Protein AF-0000000072225385 (afdb_homodimer)

Secondary structure (DSSP, 8-state):
-------------------------------------------HHHHTT-EEE-S--HHHHHHHTGGGSEEEEESSEEEEEE-SSEEEEEEEESEEEEEETT-S--EEEETT-EEEEPTT-EEEEEE-S-EEEEEEEE-TT--/-------------------------------------------HHHHTT-EEE-S--HHHHHHHTGGGSEEEEESSEEEEEE-SSEEEEEEEESEEEEEETT-S--EEEETT-EEEEPTT-EEEEEE-S-EEEEEEEE-TT--

Foldseek 3Di:
DPDDDDDDDDDDDDDDDDDDDDPPPPPPPPPPPPPPPVVVPDDPCRVQVKDKDAQDDPVVCVVVVLVPFDKDKDFWDKDKDFAQFKKKKAWQAAKKWWAWVPHPDTDIDGHRMIMIHHHGTITMIGGHGITMMGMDTDHPPPD/DDDDDDDDDDDDDDDDDDDDDDDDPPPPPPPPPPPVPVVVPDDPCRVQVKDKDAQDDPVVCVVVVLVPFDKDKDFWDKDKDFAQFKKKKAWQAAKKWWAWVPHPDTDIDGHRMIMIHHHGTITMIGGHGITMMGMDTDHPPPD

InterPro domains:
  IPR008579 (S)-ureidoglycine aminohydrolase, cupin domain [PF05899] (62-127)
  IPR011051 RmlC-like cupin domain superfamily [SSF51182] (58-132)
  IPR014710 RmlC-like jelly roll fold [G3DSA:2.60.120.10] (36-137)

Organism: Vigna radiata var. radiata (NCBI:txid3916)

Sequence (286 aa):
MASLLATSVIGYSPVSNGSRGFGKSGNFSKGRCCIKAMKIEKSLEELYNVKVERKVSPERLTELGVSKWSVWKTGKSKLPWDWQVDQLVYIEEGEVRVVPQGSKRFMQFLAGDLVRYPKWFEADLWFNGPYQERYSFRAYGDDMASLLATSVIGYSPVSNGSRGFGKSGNFSKGRCCIKAMKIEKSLEELYNVKVERKVSPERLTELGVSKWSVWKTGKSKLPWDWQVDQLVYIEEGEVRVVPQGSKRFMQFLAGDLVRYPKWFEADLWFNGPYQERYSFRAYGDD

Solvent-accessible surface area (backbone atoms only — not comparable to full-atom values): 17180 Å² total; per-residue (Å²): 125,86,76,78,86,76,88,81,90,83,86,75,89,79,87,84,78,88,78,83,81,83,76,78,76,78,74,76,74,74,78,73,77,69,70,72,71,72,71,74,72,70,51,67,43,66,72,64,57,38,46,74,45,72,69,57,50,72,68,58,40,60,74,70,45,51,90,70,37,28,39,43,36,37,50,65,46,74,46,78,47,72,32,86,42,27,32,41,36,37,29,71,36,44,49,40,38,39,28,41,68,94,50,92,56,68,48,76,49,43,49,37,25,38,35,37,44,39,54,74,43,44,29,40,38,38,24,85,36,60,30,30,33,32,36,46,77,40,54,97,69,71,115,138,85,83,81,88,74,88,77,74,82,81,76,83,89,79,91,84,85,89,77,84,87,76,80,72,79,69,76,72,74,78,71,77,70,71,71,70,71,71,72,72,71,51,67,43,66,71,65,56,38,45,75,44,71,68,58,49,71,68,57,40,59,73,69,46,51,89,72,37,28,38,44,36,37,51,66,46,73,46,78,47,73,30,86,42,27,32,42,35,38,29,70,36,44,48,39,38,39,26,42,70,93,51,93,57,69,46,79,50,42,50,38,25,37,36,37,43,38,55,72,42,44,29,40,39,39,24,87,37,61,29,29,34,30,36,46,76,40,56,95,69,72,116

Nearest PDB structures (foldseek):
  8qma-assembly1_R  TM=9.938E-01  e=1.790E-15  Sinapis alba
  8rdj-assembly1_T  TM=9.791E-01  e=1.034E-15  Sinapis alba
  8wa1-assembly1_P  TM=9.795E-01  e=9.307E-15  Nicotiana tabacum
  8xzv-assembly1_Q  TM=9.753E-01  e=3.293E-14  Spinacia oleracea
  7eym-assembly1_B  TM=8.595E-01  e=4.085E-04  Vibrio cholerae

Structure (mmCIF, N/CA/C/O backbone):
data_AF-0000000072225385-model_v1
#
loop_
_entity.id
_entity.type
_entity.pdbx_description
1 polymer 'Uncharacterized protein LOC106764890'
#
loop_
_atom_site.group_PDB
_atom_site.id
_atom_site.type_symbol
_atom_site.label_atom_id
_atom_site.label_alt_id
_atom_site.label_comp_id
_atom_site.label_asym_id
_atom_site.label_entity_id
_atom_site.label_seq_id
_atom_site.pdbx_PDB_ins_code
_atom_site.Cartn_x
_atom_site.Cartn_y
_atom_site.Cartn_z
_atom_site.occupancy
_atom_site.B_iso_or_equiv
_atom_site.auth_seq_id
_atom_site.auth_comp_id
_atom_site.auth_asym_id
_atom_site.auth_atom_id
_atom_site.pdbx_PDB_model_num
ATOM 1 N N . MET A 1 1 ? -45.344 -3.852 -61.156 1 17.5 1 MET A N 1
ATOM 2 C CA . MET A 1 1 ? -46.312 -4.902 -60.938 1 17.5 1 MET A CA 1
ATOM 3 C C . MET A 1 1 ? -46.031 -6.125 -61.781 1 17.5 1 MET A C 1
ATOM 5 O O . MET A 1 1 ? -46.906 -6.945 -62.031 1 17.5 1 MET A O 1
ATOM 9 N N . ALA A 1 2 ? -44.969 -5.848 -62.375 1 22.53 2 ALA A N 1
ATOM 10 C CA . ALA A 1 2 ? -44.656 -6.516 -63.656 1 22.53 2 ALA A CA 1
ATOM 11 C C . ALA A 1 2 ? -44.688 -8.031 -63.5 1 22.53 2 ALA A C 1
ATOM 13 O O . ALA A 1 2 ? -43.906 -8.609 -62.719 1 22.53 2 ALA A O 1
ATOM 14 N N . SER A 1 3 ? -45.844 -8.562 -64 1 17.36 3 SER A N 1
ATOM 15 C CA . SER A 1 3 ? -46.531 -9.781 -63.594 1 17.36 3 SER A CA 1
ATOM 16 C C . SER A 1 3 ? -45.719 -11.023 -63.938 1 17.36 3 SER A C 1
ATOM 18 O O . SER A 1 3 ? -44.75 -10.953 -64.688 1 17.36 3 SER A O 1
ATOM 20 N N . LEU A 1 4 ? -46.469 -12.25 -64.125 1 16.98 4 LEU A N 1
ATOM 21 C CA . LEU A 1 4 ? -46.656 -13.57 -63.562 1 16.98 4 LEU A CA 1
ATOM 22 C C . LEU A 1 4 ? -46.062 -14.648 -64.438 1 16.98 4 LEU A C 1
ATOM 24 O O . LEU A 1 4 ? -45.75 -15.75 -64 1 16.98 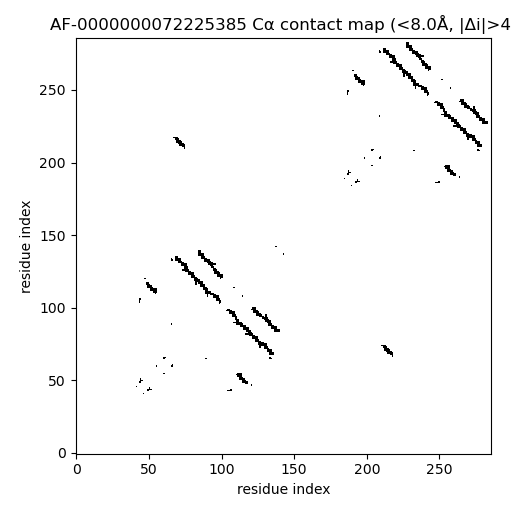4 LEU A O 1
ATOM 28 N N . LEU A 1 5 ? -45.719 -14.367 -65.75 1 20.69 5 LEU A N 1
ATOM 29 C CA . LEU A 1 5 ? -46.312 -15.453 -66.5 1 20.69 5 LEU A CA 1
ATOM 30 C C . LEU A 1 5 ? -45.531 -16.75 -66.312 1 20.69 5 LEU A C 1
ATOM 32 O O . LEU A 1 5 ? -44.312 -16.734 -66.25 1 20.69 5 LEU A O 1
ATOM 36 N N . ALA A 1 6 ? -46.312 -17.906 -66.312 1 18.72 6 ALA A N 1
ATOM 37 C CA . ALA A 1 6 ? -46.344 -19.219 -65.688 1 18.72 6 ALA A CA 1
ATOM 38 C C . ALA A 1 6 ? -45.531 -20.234 -66.5 1 18.72 6 ALA A C 1
ATOM 40 O O . ALA A 1 6 ? -44.812 -21.078 -65.938 1 18.72 6 ALA A O 1
ATOM 41 N N . THR A 1 7 ? -45.344 -20.266 -67.875 1 20.14 7 THR A N 1
ATOM 42 C CA . THR A 1 7 ? -45.938 -21.453 -68.438 1 20.14 7 THR A CA 1
ATOM 43 C C . THR A 1 7 ? -45.094 -22.688 -68.188 1 20.14 7 THR A C 1
ATOM 45 O O . THR A 1 7 ? -43.875 -22.594 -68 1 20.14 7 THR A O 1
ATOM 48 N N . SER A 1 8 ? -45.781 -24 -68.125 1 17.67 8 SER A N 1
ATOM 49 C CA . SER A 1 8 ? -45.75 -25.266 -67.375 1 17.67 8 SER A CA 1
ATOM 50 C C . SER A 1 8 ? -44.781 -26.25 -68 1 17.67 8 SER A C 1
ATOM 52 O O . SER A 1 8 ? -44.031 -26.922 -67.312 1 17.67 8 SER A O 1
ATOM 54 N N . VAL A 1 9 ? -44.812 -26.719 -69.312 1 19.77 9 VAL A N 1
ATOM 55 C CA . VAL A 1 9 ? -45.281 -28.078 -69.562 1 19.77 9 VAL A CA 1
ATOM 56 C C . VAL A 1 9 ? -44.156 -29.078 -69.312 1 19.77 9 VAL A C 1
ATOM 58 O O . VAL A 1 9 ? -43 -28.734 -69.375 1 19.77 9 VAL A O 1
ATOM 61 N N . ILE A 1 10 ? -44.5 -30.531 -69.5 1 18.88 10 ILE A N 1
ATOM 62 C CA . ILE A 1 10 ? -44.469 -31.844 -68.875 1 18.88 10 ILE A CA 1
ATOM 63 C C . ILE A 1 10 ? -43.219 -32.625 -69.375 1 18.88 10 ILE A C 1
ATOM 65 O O . ILE A 1 10 ? -42.438 -33.125 -68.562 1 18.88 10 ILE A O 1
ATOM 69 N N . GLY A 1 11 ? -43.219 -33.281 -70.562 1 16.53 11 GLY A N 1
ATOM 70 C CA . GLY A 1 11 ? -43.438 -34.719 -70.5 1 16.53 11 GLY A CA 1
ATOM 71 C C . GLY A 1 11 ? -42.125 -35.5 -70.375 1 16.53 11 GLY A C 1
ATOM 72 O O . GLY A 1 11 ? -41.875 -36.062 -69.312 1 16.53 11 GLY A O 1
ATOM 73 N N . TYR A 1 12 ? -41.719 -36.188 -71.562 1 16.77 12 TYR A N 1
ATOM 74 C CA . TYR A 1 12 ? -41.75 -37.625 -71.75 1 16.77 12 TYR A CA 1
ATOM 75 C C . TYR A 1 12 ? -40.344 -38.219 -71.5 1 16.77 12 TYR A C 1
ATOM 77 O O . TYR A 1 12 ? -40.219 -39.281 -70.812 1 16.77 12 TYR A O 1
ATOM 85 N N . SER A 1 13 ? -39.219 -37.781 -72 1 21.03 13 SER A N 1
ATOM 86 C CA . SER A 1 13 ? -38.688 -38.906 -72.812 1 21.03 13 SER A CA 1
ATOM 87 C C . SER A 1 13 ? -38 -39.906 -71.875 1 21.03 13 SER A C 1
ATOM 89 O O . SER A 1 13 ? -37.312 -39.562 -70.938 1 21.03 13 SER A O 1
ATOM 91 N N . PRO A 1 14 ? -38.156 -41.219 -72.312 1 18.34 14 PRO A N 1
ATOM 92 C CA . PRO A 1 14 ? -38.094 -42.531 -71.688 1 18.34 14 PRO A CA 1
ATOM 93 C C . PRO A 1 14 ? -36.719 -42.906 -71.188 1 18.34 14 PRO A C 1
ATOM 95 O O . PRO A 1 14 ? -36.562 -43.438 -70.062 1 18.34 14 PRO A O 1
ATOM 98 N N . VAL A 1 15 ? -35.656 -42.875 -72.062 1 21.27 15 VAL A N 1
ATOM 99 C CA . VAL A 1 15 ? -35.125 -44.188 -72.438 1 21.27 15 VAL A CA 1
ATOM 100 C C . VAL A 1 15 ? -34.281 -44.719 -71.312 1 21.27 15 VAL A C 1
ATOM 102 O O . VAL A 1 15 ? -33.719 -43.969 -70.5 1 21.27 15 VAL A O 1
ATOM 105 N N . SER A 1 16 ? -33.875 -46.062 -71.375 1 19 16 SER A N 1
ATOM 106 C CA . SER A 1 16 ? -33.781 -47.344 -70.75 1 19 16 SER A CA 1
ATOM 107 C C . SER A 1 16 ? -32.531 -47.406 -69.812 1 19 16 SER A C 1
ATOM 109 O O . SER A 1 16 ? -32.656 -47.531 -68.625 1 19 16 SER A O 1
ATOM 111 N N . ASN A 1 17 ? -31.547 -48.344 -70.25 1 16.41 17 ASN A N 1
ATOM 112 C CA . ASN A 1 17 ? -31.312 -49.625 -69.625 1 16.41 17 ASN A CA 1
ATOM 113 C C . ASN A 1 17 ? -30.172 -49.594 -68.625 1 16.41 17 ASN A C 1
ATOM 115 O O . ASN A 1 17 ? -30.312 -50.031 -67.5 1 16.41 17 ASN A O 1
ATOM 119 N N . GLY A 1 18 ? -28.859 -49.625 -69.125 1 19.47 18 GLY A N 1
ATOM 120 C CA . GLY A 1 18 ? -28.078 -50.812 -68.75 1 19.47 18 GLY A CA 1
ATOM 121 C C . GLY A 1 18 ? -27.422 -50.719 -67.375 1 19.47 18 GLY A C 1
ATOM 122 O O . GLY A 1 18 ? -27.328 -49.656 -66.812 1 19.47 18 GLY A O 1
ATOM 123 N N . SER A 1 19 ? -26.969 -51.906 -66.812 1 18.7 19 SER A N 1
ATOM 124 C CA . SER A 1 19 ? -26.766 -52.625 -65.562 1 18.7 19 SER A CA 1
ATOM 125 C C . SER A 1 19 ? -25.484 -52.156 -64.875 1 18.7 19 SER A C 1
ATOM 127 O O . SER A 1 19 ? -25.375 -52.219 -63.656 1 18.7 19 SER A O 1
ATOM 129 N N . ARG A 1 20 ? -24.406 -51.656 -65.562 1 22.33 20 ARG A N 1
ATOM 130 C CA . ARG A 1 20 ? -23.281 -52.469 -65.062 1 22.33 20 ARG A CA 1
ATOM 131 C C . ARG A 1 20 ? -22.938 -52.188 -63.625 1 22.33 20 ARG A C 1
ATOM 133 O O . ARG A 1 20 ? -23.234 -51.094 -63.125 1 22.33 20 ARG A O 1
ATOM 140 N N . GLY A 1 21 ? -22.156 -53.188 -63.031 1 21.28 21 GLY A N 1
ATOM 141 C CA . GLY A 1 21 ? -21.75 -53.781 -61.75 1 21.28 21 GLY A CA 1
ATOM 142 C C . GLY A 1 21 ? -20.922 -52.844 -60.906 1 21.28 21 GLY A C 1
ATOM 143 O O . GLY A 1 21 ? -20.312 -51.906 -61.406 1 21.28 21 GLY A O 1
ATOM 144 N N . PHE A 1 22 ? -21.141 -52.969 -59.594 1 21.91 22 PHE A N 1
ATOM 145 C CA . PHE A 1 22 ? -20.812 -52.25 -58.344 1 21.91 22 PHE A CA 1
ATOM 146 C C . PHE A 1 22 ? -19.328 -52.406 -58 1 21.91 22 PHE A C 1
ATOM 148 O O . PHE A 1 22 ? -18.891 -53.5 -57.688 1 21.91 22 PHE A O 1
ATOM 155 N N . GLY A 1 23 ? -18.406 -51.875 -58.875 1 21.69 23 GLY A N 1
ATOM 156 C CA . GLY A 1 23 ? -17.047 -52.062 -58.375 1 21.69 23 GLY A CA 1
ATOM 157 C C . GLY A 1 23 ? -16.859 -51.562 -56.969 1 21.69 23 GLY A C 1
ATOM 158 O O . GLY A 1 23 ? -17.422 -50.531 -56.594 1 21.69 23 GLY A O 1
ATOM 159 N N . LYS A 1 24 ? -16.578 -52.406 -56.031 1 23.89 24 LYS A N 1
ATOM 160 C CA . LYS A 1 24 ? -16.328 -52.281 -54.594 1 23.89 24 LYS A CA 1
ATOM 161 C C . LYS A 1 24 ? -15.172 -51.344 -54.312 1 23.89 24 LYS A C 1
ATOM 163 O O . LYS A 1 24 ? -14.023 -51.625 -54.656 1 23.89 24 LYS A O 1
ATOM 168 N N . SER A 1 25 ? -15.188 -50.094 -54.75 1 23.62 25 SER A N 1
ATOM 169 C CA . SER A 1 25 ? -14.031 -49.281 -54.344 1 23.62 25 SER A CA 1
ATOM 170 C C . SER A 1 25 ? -13.891 -49.25 -52.812 1 23.62 25 SER A C 1
ATOM 172 O O . SER A 1 25 ? -14.836 -48.875 -52.125 1 23.62 25 SER A O 1
ATOM 174 N N . GLY A 1 26 ? -13.18 -50.188 -52.125 1 22.2 26 GLY A N 1
ATOM 175 C CA . GLY A 1 26 ? -12.836 -50.188 -50.719 1 22.2 26 GLY A CA 1
ATOM 176 C C . GLY A 1 26 ? -12.195 -48.875 -50.281 1 22.2 26 GLY A C 1
ATOM 177 O O . GLY A 1 26 ? -11.172 -48.469 -50.812 1 22.2 26 GLY A O 1
ATOM 178 N N . ASN A 1 27 ? -12.844 -47.844 -50 1 25.08 27 ASN A N 1
ATOM 179 C CA . ASN A 1 27 ? -12.406 -46.594 -49.438 1 25.08 27 ASN A CA 1
ATOM 180 C C . ASN A 1 27 ? -11.703 -46.781 -48.094 1 25.08 27 ASN A C 1
ATOM 182 O O . ASN A 1 27 ? -12.32 -47.25 -47.125 1 25.08 27 ASN A O 1
ATOM 186 N N . PHE A 1 28 ? -10.477 -47.344 -48.094 1 25.48 28 PHE A N 1
ATOM 187 C CA . PHE A 1 28 ? -9.695 -47.344 -46.875 1 25.48 28 PHE A CA 1
ATOM 188 C C . PHE A 1 28 ? -9.719 -45.969 -46.219 1 25.48 28 PHE A C 1
ATOM 190 O O . PHE A 1 28 ? -9.391 -44.969 -46.844 1 25.48 28 PHE A O 1
ATOM 197 N N . SER A 1 29 ? -10.68 -45.656 -45.375 1 29.66 29 SER A N 1
ATOM 198 C CA . SER A 1 29 ? -10.781 -44.5 -44.469 1 29.66 29 SER A CA 1
ATOM 199 C C . SER A 1 29 ? -9.484 -44.312 -43.688 1 29.66 29 SER A C 1
ATOM 201 O O . SER A 1 29 ? -9.023 -45.219 -43 1 29.66 29 SER A O 1
ATOM 203 N N . LYS A 1 30 ? -8.406 -43.688 -44.219 1 34.06 30 LYS A N 1
ATOM 204 C CA . LYS A 1 30 ? -7.297 -43.062 -43.5 1 34.06 30 LYS A CA 1
ATOM 205 C C . LYS A 1 30 ? -7.762 -42.469 -42.156 1 34.06 30 LYS A C 1
ATOM 207 O O . LYS A 1 30 ? -8.75 -41.75 -42.125 1 34.06 30 LYS A O 1
ATOM 212 N N . GLY A 1 31 ? -7.648 -43.25 -41.094 1 32.84 31 GLY A N 1
ATOM 213 C CA . GLY A 1 31 ? -7.715 -42.75 -39.719 1 32.84 31 GLY A CA 1
ATOM 214 C C . GLY A 1 31 ? -7.102 -41.375 -39.562 1 32.84 31 GLY A C 1
ATOM 215 O O . GLY A 1 31 ? -5.934 -41.156 -39.906 1 32.84 31 GLY A O 1
ATOM 216 N N . ARG A 1 32 ? -7.789 -40.25 -39.844 1 35.72 32 ARG A N 1
ATOM 217 C CA . ARG A 1 32 ? -7.465 -38.875 -39.5 1 35.72 32 ARG A CA 1
ATOM 218 C C . ARG A 1 32 ? -6.844 -38.781 -38.094 1 35.72 32 ARG A C 1
ATOM 220 O O . ARG A 1 32 ? -7.484 -39.125 -37.094 1 35.72 32 ARG A O 1
ATOM 227 N N . CYS A 1 33 ? -5.547 -39.188 -37.875 1 37.59 33 CYS A N 1
ATOM 228 C CA . CYS A 1 33 ? -4.832 -38.75 -36.688 1 37.59 33 CYS A CA 1
ATOM 229 C C . CYS A 1 33 ? -5.297 -37.375 -36.25 1 37.59 33 CYS A C 1
ATOM 231 O O . CYS A 1 33 ? -5.109 -36.375 -37 1 37.59 33 CYS A O 1
ATOM 233 N N . CYS A 1 34 ? -6.535 -37.156 -35.75 1 38.62 34 CYS A N 1
ATOM 234 C CA . CYS A 1 34 ? -6.926 -35.969 -35 1 38.62 34 CYS A CA 1
ATOM 235 C C . CYS A 1 34 ? -5.77 -35.469 -34.156 1 38.62 34 CYS A C 1
ATOM 237 O O . CYS A 1 34 ? -5.359 -36.125 -33.188 1 38.62 34 CYS A O 1
ATOM 239 N N . ILE A 1 35 ? -4.68 -35.125 -34.719 1 45.03 35 ILE A N 1
ATOM 240 C CA . ILE A 1 35 ? -3.799 -34.281 -33.906 1 45.03 35 ILE A CA 1
ATOM 241 C C . ILE A 1 35 ? -4.633 -33.438 -32.969 1 45.03 35 ILE A C 1
ATOM 243 O O . ILE A 1 35 ? -5.348 -32.531 -33.406 1 45.03 35 ILE A O 1
ATOM 247 N N . LYS A 1 36 ? -5.344 -33.938 -31.953 1 42.5 36 LYS A N 1
ATOM 248 C CA . LYS A 1 36 ? -5.738 -33.062 -30.844 1 42.5 36 LYS A CA 1
ATOM 249 C C . LYS A 1 36 ? -4.719 -31.938 -30.641 1 42.5 36 LYS A C 1
ATOM 251 O O . LYS A 1 36 ? -3.584 -32.219 -30.234 1 42.5 36 LYS A O 1
ATOM 256 N N . ALA A 1 37 ? -4.52 -30.984 -31.5 1 47.28 37 ALA A N 1
ATOM 257 C CA . ALA A 1 37 ? -3.879 -29.719 -31.109 1 47.28 37 ALA A CA 1
ATOM 258 C C . ALA A 1 37 ? -4.148 -29.406 -29.641 1 47.28 37 ALA A C 1
ATOM 260 O O . ALA A 1 37 ? -5.273 -29.047 -29.281 1 47.28 37 ALA A O 1
ATOM 261 N N . MET A 1 38 ? -3.803 -30.172 -28.672 1 42.34 38 MET A N 1
ATOM 262 C CA . MET A 1 38 ? -3.797 -29.672 -27.297 1 42.34 38 MET A CA 1
ATOM 263 C C . MET A 1 38 ? -3.494 -28.172 -27.266 1 42.34 38 MET A C 1
ATOM 265 O O . MET A 1 38 ? -2.35 -27.766 -27.453 1 42.34 38 MET A O 1
ATOM 269 N N . LYS A 1 39 ? -4.227 -27.359 -27.953 1 51.28 39 LYS A N 1
ATOM 270 C CA . LYS A 1 39 ? -4.105 -25.938 -27.688 1 51.28 39 LYS A CA 1
ATOM 271 C C . LYS A 1 39 ? -3.709 -25.688 -26.234 1 51.28 39 LYS A C 1
ATOM 273 O O . LYS A 1 39 ? -4.512 -25.891 -25.312 1 51.28 39 LYS A O 1
ATOM 278 N N . ILE A 1 40 ? -2.574 -26.109 -25.703 1 55.72 40 ILE A N 1
ATOM 279 C CA . ILE A 1 40 ? -2.1 -25.828 -24.344 1 55.72 40 ILE A CA 1
ATOM 280 C C . ILE A 1 40 ? -2.373 -24.359 -24 1 55.72 40 ILE A C 1
ATOM 282 O O . ILE A 1 40 ? -1.769 -23.453 -24.578 1 55.72 40 ILE A O 1
ATOM 286 N N . GLU A 1 41 ? -3.646 -23.984 -23.75 1 74.75 41 GLU A N 1
ATOM 287 C CA . GLU A 1 41 ? -4.031 -22.656 -23.266 1 74.75 41 GLU A CA 1
ATOM 288 C C . GLU A 1 41 ? -3.076 -22.156 -22.188 1 74.75 41 GLU A C 1
ATOM 290 O O . GLU A 1 41 ? -2.754 -22.891 -21.25 1 74.75 41 GLU A O 1
ATOM 295 N N . LYS A 1 42 ? -2.186 -21.328 -22.531 1 89.19 42 LYS A N 1
ATOM 296 C CA . LYS A 1 42 ? -1.264 -20.672 -21.609 1 89.19 42 LYS A CA 1
ATOM 297 C C . LYS A 1 42 ? -1.967 -20.297 -20.312 1 89.19 42 LYS A C 1
ATOM 299 O O . LYS A 1 42 ? -3.129 -19.875 -20.328 1 89.19 42 LYS A O 1
ATOM 304 N N . SER A 1 43 ? -1.353 -20.719 -19.234 1 93.5 43 SER A N 1
ATOM 305 C CA . SER A 1 43 ? -1.882 -20.25 -17.953 1 93.5 43 SER A CA 1
ATOM 306 C C . SER A 1 43 ? -1.914 -18.719 -17.891 1 93.5 43 SER A C 1
ATOM 308 O O . SER A 1 43 ? -1.206 -18.047 -18.656 1 93.5 43 SER A O 1
ATOM 310 N N . LEU A 1 44 ? -2.771 -18.156 -17.078 1 95.62 44 LEU A N 1
ATOM 311 C CA . LEU A 1 44 ? -2.812 -16.703 -16.891 1 95.62 44 LEU A CA 1
ATOM 312 C C . LEU A 1 44 ? -1.453 -16.172 -16.453 1 95.62 44 LEU A C 1
ATOM 314 O O . LEU A 1 44 ? -1.037 -15.094 -16.875 1 95.62 44 LEU A O 1
ATOM 318 N N . GLU A 1 45 ? -0.813 -16.922 -15.516 1 96.88 45 GLU A N 1
ATOM 319 C CA . GLU A 1 45 ? 0.515 -16.516 -15.062 1 96.88 45 GLU A CA 1
ATOM 320 C C . GLU A 1 45 ? 1.466 -16.344 -16.25 1 96.88 45 GLU A C 1
ATOM 322 O O . GLU A 1 45 ? 2.213 -15.359 -16.312 1 96.88 45 GLU A O 1
ATOM 327 N N . GLU A 1 46 ? 1.457 -17.281 -17.125 1 96.38 46 GLU A N 1
ATOM 328 C CA . GLU A 1 46 ? 2.303 -17.188 -18.312 1 96.38 46 GLU A CA 1
ATOM 329 C C . GLU A 1 46 ? 1.876 -16.031 -19.203 1 96.38 46 GLU A C 1
ATOM 331 O O . GLU A 1 46 ? 2.721 -15.312 -19.75 1 96.38 46 GLU A O 1
ATOM 336 N N . LEU A 1 47 ? 0.601 -15.914 -19.344 1 96.12 47 LEU A N 1
ATOM 337 C CA . LEU A 1 47 ? 0.058 -14.898 -20.234 1 96.12 47 LEU A CA 1
ATOM 338 C C . LEU A 1 47 ? 0.45 -13.5 -19.766 1 96.12 47 LEU A C 1
ATOM 340 O O . LEU A 1 47 ? 0.734 -12.625 -20.578 1 96.12 47 LEU A O 1
ATOM 344 N N . TYR A 1 48 ? 0.515 -13.312 -18.516 1 97.19 48 TYR A N 1
ATOM 345 C CA . TYR A 1 48 ? 0.715 -11.977 -17.984 1 97.19 48 TYR A CA 1
ATOM 346 C C . TYR A 1 48 ? 2.102 -11.836 -17.359 1 97.19 48 TYR A C 1
ATOM 348 O O . TYR A 1 48 ? 2.389 -10.844 -16.688 1 97.19 48 TYR A O 1
ATOM 356 N N . ASN A 1 49 ? 2.932 -12.852 -17.5 1 97.5 49 ASN A N 1
ATOM 357 C CA . ASN A 1 49 ? 4.32 -12.852 -17.047 1 97.5 49 ASN A CA 1
ATOM 358 C C . ASN A 1 49 ? 4.422 -12.703 -15.531 1 97.5 49 ASN A C 1
ATOM 360 O O . ASN A 1 49 ? 5.293 -11.992 -15.031 1 97.5 49 ASN A O 1
ATOM 364 N N . VAL A 1 50 ? 3.422 -13.234 -14.859 1 98.12 50 VAL A N 1
ATOM 365 C CA . VAL A 1 50 ? 3.469 -13.359 -13.406 1 98.12 50 VAL A CA 1
ATOM 366 C C . VAL A 1 50 ? 4.172 -14.664 -13.023 1 98.12 50 VAL A C 1
ATOM 368 O O . VAL A 1 50 ? 3.844 -15.727 -13.539 1 98.12 50 VAL A O 1
ATOM 371 N N . LYS A 1 51 ? 5.152 -14.555 -12.117 1 98.19 51 LYS A N 1
ATOM 372 C CA . LYS A 1 51 ? 5.871 -15.75 -11.68 1 98.19 51 LYS A CA 1
ATOM 373 C C . LYS A 1 51 ? 5.527 -16.094 -10.234 1 98.19 51 LYS A C 1
ATOM 375 O O . LYS A 1 51 ? 5.398 -15.211 -9.391 1 98.19 51 LYS A O 1
ATOM 380 N N . VAL A 1 52 ? 5.406 -17.375 -10.008 1 98.56 52 VAL A N 1
ATOM 381 C CA . VAL A 1 52 ? 5.082 -17.797 -8.648 1 98.56 52 VAL A CA 1
ATOM 382 C C . VAL A 1 52 ? 5.961 -18.969 -8.242 1 98.56 52 VAL A C 1
ATOM 384 O O . VAL A 1 52 ? 6.117 -19.922 -9.008 1 98.56 52 VAL A O 1
ATOM 387 N N . GLU A 1 53 ? 6.656 -18.797 -7.145 1 98.19 53 GLU A N 1
ATOM 388 C CA . GLU A 1 53 ? 7.281 -19.891 -6.414 1 98.19 53 GLU A CA 1
ATOM 389 C C . GLU A 1 53 ? 6.43 -20.312 -5.223 1 98.19 53 GLU A C 1
ATOM 391 O O . GLU A 1 53 ? 6.152 -19.516 -4.332 1 98.19 53 GLU A O 1
ATOM 396 N N . ARG A 1 54 ? 5.996 -21.562 -5.242 1 98 54 ARG A N 1
ATOM 397 C CA . ARG A 1 54 ? 5.086 -22.031 -4.199 1 98 54 ARG A CA 1
ATOM 398 C C . ARG A 1 54 ? 5.859 -22.641 -3.037 1 98 54 ARG A C 1
ATOM 400 O O . ARG A 1 54 ? 6.949 -23.188 -3.227 1 98 54 ARG A O 1
ATOM 407 N N . LYS A 1 55 ? 5.305 -22.5 -1.804 1 97.44 55 LYS A N 1
ATOM 408 C CA . LYS A 1 55 ? 5.852 -23.078 -0.582 1 97.44 55 LYS A CA 1
ATOM 409 C C . LYS A 1 55 ? 7.348 -22.797 -0.461 1 97.44 55 LYS A C 1
ATOM 411 O O . LYS A 1 55 ? 8.141 -23.734 -0.28 1 97.44 55 LYS A O 1
ATOM 416 N N . VAL A 1 56 ? 7.699 -21.578 -0.487 1 98.12 56 VAL A N 1
ATOM 417 C CA . VAL A 1 56 ? 9.094 -21.156 -0.461 1 98.12 56 VAL A CA 1
ATOM 418 C C . VAL A 1 56 ? 9.727 -21.531 0.878 1 98.12 56 VAL A C 1
ATOM 420 O O . VAL A 1 56 ? 9.109 -21.359 1.932 1 98.12 56 VAL A O 1
ATOM 423 N N . SER A 1 57 ? 10.93 -21.969 0.852 1 97.94 57 SER A N 1
ATOM 424 C CA . SER A 1 57 ? 11.625 -22.406 2.057 1 97.94 57 SER A CA 1
ATOM 425 C C . SER A 1 57 ? 12.109 -21.219 2.879 1 97.94 57 SER A C 1
ATOM 427 O O . SER A 1 57 ? 12.359 -20.141 2.332 1 97.94 57 SER A O 1
ATOM 429 N N . PRO A 1 58 ? 12.25 -21.484 4.188 1 97.38 58 PRO A N 1
ATOM 430 C CA . PRO A 1 58 ? 12.812 -20.438 5.035 1 97.38 58 PRO A CA 1
ATOM 431 C C . PRO A 1 58 ? 14.203 -19.984 4.578 1 97.38 58 PRO A C 1
ATOM 433 O O . PRO A 1 58 ? 14.555 -18.812 4.723 1 97.38 58 PRO A O 1
ATOM 436 N N . GLU A 1 59 ? 14.992 -20.938 4.078 1 98.06 59 GLU A N 1
ATOM 437 C CA . GLU A 1 59 ? 16.328 -20.594 3.572 1 98.06 59 GLU A CA 1
ATOM 438 C C . GLU A 1 59 ? 16.234 -19.609 2.412 1 98.06 59 GLU A C 1
ATOM 440 O O . GLU A 1 59 ? 17.016 -18.656 2.35 1 98.06 59 GLU A O 1
ATOM 445 N N . ARG A 1 60 ? 15.336 -19.828 1.52 1 97.94 60 ARG A N 1
ATOM 446 C CA . ARG A 1 60 ? 15.125 -18.953 0.37 1 97.94 60 ARG A CA 1
ATOM 447 C C . ARG A 1 60 ? 14.68 -17.562 0.813 1 97.94 60 ARG A C 1
ATOM 449 O O . ARG A 1 60 ? 15.133 -16.547 0.265 1 97.94 60 ARG A O 1
ATOM 456 N N . LEU A 1 61 ? 13.852 -17.516 1.756 1 98.12 61 LEU A N 1
ATOM 457 C CA . LEU A 1 61 ? 13.367 -16.25 2.293 1 98.12 61 LEU A CA 1
ATOM 458 C C . LEU A 1 61 ? 14.508 -15.453 2.926 1 98.12 61 LEU A C 1
ATOM 460 O O . LEU A 1 61 ? 14.586 -14.234 2.764 1 98.12 61 LEU A O 1
ATOM 464 N N . THR A 1 62 ? 15.344 -16.141 3.701 1 97.94 62 THR A N 1
ATOM 465 C CA . THR A 1 62 ? 16.5 -15.508 4.316 1 97.94 62 THR A CA 1
ATOM 466 C C . THR A 1 62 ? 17.453 -14.969 3.248 1 97.94 62 THR A C 1
ATOM 468 O O . THR A 1 62 ? 17.969 -13.852 3.367 1 97.94 62 THR A O 1
ATOM 471 N N . GLU A 1 63 ? 17.625 -15.766 2.207 1 97.69 63 GLU A N 1
ATOM 472 C CA . GLU A 1 63 ? 18.484 -15.367 1.093 1 97.69 63 GLU A CA 1
ATOM 473 C C . GLU A 1 63 ? 17.984 -14.086 0.436 1 97.69 63 GLU A C 1
ATOM 475 O O . GLU A 1 63 ? 18.781 -13.219 0.074 1 97.69 63 GLU A O 1
ATOM 480 N N . LEU A 1 64 ? 16.719 -13.938 0.37 1 96.56 64 LEU A N 1
ATOM 481 C CA . LEU A 1 64 ? 16.109 -12.789 -0.293 1 96.56 64 LEU A CA 1
ATOM 482 C C . LEU A 1 64 ? 16.031 -11.594 0.648 1 96.56 64 LEU A C 1
ATOM 484 O O . LEU A 1 64 ? 15.797 -10.469 0.209 1 96.56 64 LEU A O 1
ATOM 488 N N . GLY A 1 65 ? 16.203 -11.773 2.004 1 97.38 65 GLY A N 1
ATOM 489 C CA . GLY A 1 65 ? 16.094 -10.703 2.98 1 97.38 65 GLY A CA 1
ATOM 490 C C . GLY A 1 65 ? 14.672 -10.234 3.193 1 97.38 65 GLY A C 1
ATOM 491 O O . GLY A 1 65 ? 14.422 -9.047 3.414 1 97.38 65 GLY A O 1
ATOM 492 N N . VAL A 1 66 ? 13.719 -11.172 3.172 1 97.75 66 VAL A N 1
ATOM 493 C CA . VAL A 1 66 ? 12.297 -10.852 3.209 1 97.75 66 VAL A CA 1
ATOM 494 C C . VAL A 1 66 ? 11.961 -10.133 4.516 1 97.75 66 VAL A C 1
ATOM 496 O O . VAL A 1 66 ? 11.07 -9.281 4.551 1 97.75 66 VAL A O 1
ATOM 499 N N . SER A 1 67 ? 12.656 -10.43 5.562 1 96.25 67 SER A N 1
ATOM 500 C CA . SER A 1 67 ? 12.383 -9.836 6.867 1 96.25 67 SER A CA 1
ATOM 501 C C . SER A 1 67 ? 12.547 -8.32 6.836 1 96.25 67 SER A C 1
ATOM 503 O O . SER A 1 67 ? 12.031 -7.621 7.707 1 96.25 67 SER A O 1
ATOM 505 N N . LYS A 1 68 ? 13.219 -7.773 5.863 1 95.12 68 LYS A N 1
ATOM 506 C CA . LYS A 1 68 ? 13.469 -6.336 5.766 1 95.12 68 LYS A CA 1
ATOM 507 C C . LYS A 1 68 ? 12.477 -5.664 4.828 1 95.12 68 LYS A C 1
ATOM 509 O O . LYS A 1 68 ? 12.492 -4.441 4.676 1 95.12 68 LYS A O 1
ATOM 514 N N . TRP A 1 69 ? 11.672 -6.457 4.199 1 96.62 69 TRP A N 1
ATOM 515 C CA . TRP A 1 69 ? 10.727 -5.918 3.227 1 96.62 69 TRP A CA 1
ATOM 516 C C . TRP A 1 69 ? 9.586 -5.184 3.922 1 96.62 69 TRP A C 1
ATOM 518 O O . TRP A 1 69 ? 9.367 -5.363 5.121 1 96.62 69 TRP A O 1
ATOM 528 N N . SER A 1 70 ? 8.891 -4.34 3.193 1 96.75 70 SER A N 1
ATOM 529 C CA . SER A 1 70 ? 7.699 -3.648 3.682 1 96.75 70 SER A CA 1
ATOM 530 C C . SER A 1 70 ? 6.566 -4.629 3.957 1 96.75 70 SER A C 1
ATOM 532 O O . SER A 1 70 ? 6.473 -5.676 3.314 1 96.75 70 SER A O 1
ATOM 534 N N . VAL A 1 71 ? 5.711 -4.324 4.906 1 98.06 71 VAL A N 1
ATOM 535 C CA . VAL A 1 71 ? 4.602 -5.184 5.305 1 98.06 71 VAL A CA 1
ATOM 536 C C . VAL A 1 71 ? 3.277 -4.52 4.945 1 98.06 71 VAL A C 1
ATOM 538 O O . VAL A 1 71 ? 3.104 -3.316 5.152 1 98.06 71 VAL A O 1
ATOM 541 N N . TRP A 1 72 ? 2.385 -5.285 4.395 1 97.44 72 TRP A N 1
ATOM 542 C CA . TRP A 1 72 ? 1.024 -4.84 4.109 1 97.44 72 TRP A CA 1
ATOM 543 C C . TRP A 1 72 ? 0.004 -5.824 4.676 1 97.44 72 TRP A C 1
ATOM 545 O O . TRP A 1 72 ? 0.13 -7.035 4.488 1 97.44 72 TRP A O 1
ATOM 555 N N . LYS A 1 73 ? -0.932 -5.367 5.457 1 97.88 73 LYS A N 1
ATOM 556 C CA . LYS A 1 73 ? -2.01 -6.164 6.035 1 97.88 73 LYS A CA 1
ATOM 557 C C . LYS A 1 73 ? -3.371 -5.527 5.766 1 97.88 73 LYS A C 1
ATOM 559 O O . LYS A 1 73 ? -3.52 -4.305 5.852 1 97.88 73 LYS A O 1
ATOM 564 N N . THR A 1 74 ? -4.32 -6.371 5.488 1 96.75 74 THR A N 1
ATOM 565 C CA . THR A 1 74 ? -5.68 -5.895 5.27 1 96.75 74 THR A CA 1
ATOM 566 C C . THR A 1 74 ? -6.695 -6.961 5.664 1 96.75 74 THR A C 1
ATOM 568 O O . THR A 1 74 ? -6.332 -8.117 5.91 1 96.75 74 THR A O 1
ATOM 571 N N . GLY A 1 75 ? -7.883 -6.535 5.949 1 95.06 75 GLY A N 1
ATOM 572 C CA . GLY A 1 75 ? -9 -7.465 6.023 1 95.06 75 GLY A CA 1
ATOM 573 C C . GLY A 1 75 ? -9.648 -7.73 4.68 1 95.06 75 GLY A C 1
ATOM 574 O O . GLY A 1 75 ? -8.992 -7.637 3.639 1 95.06 75 GLY A O 1
ATOM 575 N N . LYS A 1 76 ? -10.898 -8.188 4.699 1 95.06 76 LYS A N 1
ATOM 576 C CA . LYS A 1 76 ? -11.648 -8.359 3.455 1 95.06 76 LYS A CA 1
ATOM 577 C C . LYS A 1 76 ? -11.711 -7.055 2.666 1 95.06 76 LYS A C 1
ATOM 579 O O . LYS A 1 76 ? -12.086 -6.012 3.207 1 95.06 76 LYS A O 1
ATOM 584 N N . SER A 1 77 ? -11.273 -7.141 1.412 1 93 77 SER A N 1
ATOM 585 C CA . SER A 1 77 ? -11.234 -5.93 0.601 1 93 77 SER A CA 1
ATOM 586 C C . SER A 1 77 ? -11.016 -6.254 -0.873 1 93 77 SER A C 1
ATOM 588 O O . SER A 1 77 ? -10.688 -7.395 -1.22 1 93 77 SER A O 1
ATOM 590 N N . LYS A 1 78 ? -11.242 -5.273 -1.687 1 92.25 78 LYS A N 1
ATOM 591 C CA . LYS A 1 78 ? -10.93 -5.277 -3.113 1 92.25 78 LYS A CA 1
ATOM 592 C C . LYS A 1 78 ? -10.242 -3.975 -3.527 1 92.25 78 LYS A C 1
ATOM 594 O O . LYS A 1 78 ? -10.703 -2.887 -3.176 1 92.25 78 LYS A O 1
ATOM 599 N N . LEU A 1 79 ? -9.18 -4.117 -4.234 1 90.38 79 LEU A N 1
ATOM 600 C CA . LEU A 1 79 ? -8.508 -2.902 -4.676 1 90.38 79 LEU A CA 1
ATOM 601 C C . LEU A 1 79 ? -7.93 -3.08 -6.078 1 90.38 79 LEU A C 1
ATOM 603 O O . LEU A 1 79 ? -7.402 -4.145 -6.406 1 90.38 79 LEU A O 1
ATOM 607 N N . PRO A 1 80 ? -8.062 -2.098 -6.883 1 91.31 80 PRO A N 1
ATOM 608 C CA . PRO A 1 80 ? -7.324 -2.08 -8.148 1 91.31 80 PRO A CA 1
ATOM 609 C C . PRO A 1 80 ? -5.855 -1.706 -7.961 1 91.31 80 PRO A C 1
ATOM 611 O O . PRO A 1 80 ? -5.527 -0.857 -7.129 1 91.31 80 PRO A O 1
ATOM 614 N N . TRP A 1 81 ? -4.988 -2.387 -8.695 1 92.06 81 TRP A N 1
ATOM 615 C CA . TRP A 1 81 ? -3.57 -2.061 -8.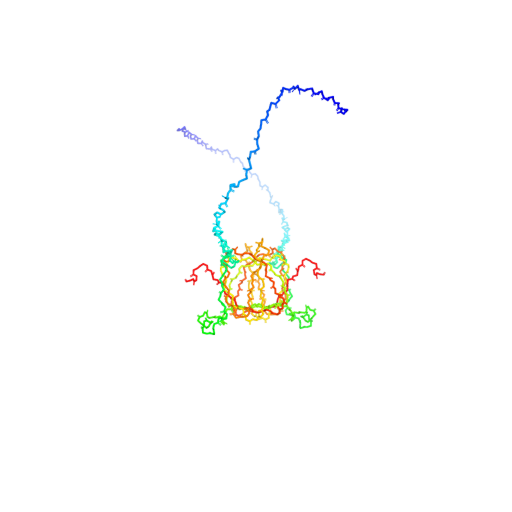594 1 92.06 81 TRP A CA 1
ATOM 616 C C . TRP A 1 81 ? -2.924 -2.002 -9.969 1 92.06 81 TRP A C 1
ATOM 618 O O . TRP A 1 81 ? -3.225 -2.822 -10.844 1 92.06 81 TRP A O 1
ATOM 628 N N . ASP A 1 82 ? -2.152 -0.966 -10.117 1 91.25 82 ASP A N 1
ATOM 629 C CA . ASP A 1 82 ? -1.359 -0.747 -11.328 1 91.25 82 ASP A CA 1
ATOM 630 C C . ASP A 1 82 ? 0.133 -0.723 -11.008 1 91.25 82 ASP A C 1
ATOM 632 O O . ASP A 1 82 ? 0.633 0.244 -10.422 1 91.25 82 ASP A O 1
ATOM 636 N N . TRP A 1 83 ? 0.856 -1.76 -11.469 1 92.62 83 TRP A N 1
ATOM 637 C CA . TRP A 1 83 ? 2.279 -1.851 -11.156 1 92.62 83 TRP A CA 1
ATOM 638 C C . TRP A 1 83 ? 3.1 -0.961 -12.086 1 92.62 83 TRP A C 1
ATOM 640 O O . TRP A 1 83 ? 3.146 -1.192 -13.297 1 92.62 83 TRP A O 1
ATOM 650 N N . GLN A 1 84 ? 3.797 -0.012 -11.469 1 86.06 84 GLN A N 1
ATOM 651 C CA . GLN A 1 84 ? 4.664 0.872 -12.242 1 86.06 84 GLN A CA 1
ATOM 652 C C . GLN A 1 84 ? 6.109 0.376 -12.227 1 86.06 84 GLN A C 1
ATOM 654 O O . GLN A 1 84 ? 6.965 0.925 -12.922 1 86.06 84 GLN A O 1
ATOM 659 N N . VAL A 1 85 ? 6.469 -0.598 -11.438 1 89.5 85 VAL A N 1
ATOM 660 C CA . VAL A 1 85 ? 7.754 -1.281 -11.32 1 89.5 85 VAL A CA 1
ATOM 661 C C . VAL A 1 85 ? 7.527 -2.75 -10.977 1 89.5 85 VAL A C 1
ATOM 663 O O . VAL A 1 85 ? 6.441 -3.131 -10.531 1 89.5 85 VAL A O 1
ATOM 666 N N . ASP A 1 86 ? 8.547 -3.574 -11.188 1 94.69 86 ASP A N 1
ATOM 667 C CA . ASP A 1 86 ? 8.453 -4.961 -10.742 1 94.69 86 ASP A CA 1
ATOM 668 C C . ASP A 1 86 ? 8.32 -5.035 -9.219 1 94.69 86 ASP A C 1
ATOM 670 O O . ASP A 1 86 ? 8.969 -4.281 -8.492 1 94.69 86 ASP A O 1
ATOM 674 N N . GLN A 1 87 ? 7.516 -5.992 -8.773 1 96.12 87 GLN A N 1
ATOM 675 C CA . GLN A 1 87 ? 7.305 -6.172 -7.344 1 96.12 87 GLN A CA 1
ATOM 676 C C . GLN A 1 87 ? 7.395 -7.645 -6.957 1 96.12 87 GLN A C 1
ATOM 678 O O . GLN A 1 87 ? 6.809 -8.508 -7.625 1 96.12 87 GLN A O 1
ATOM 683 N N . LEU A 1 88 ? 8.156 -7.961 -5.926 1 98 88 LEU A N 1
ATOM 684 C CA . LEU A 1 88 ? 8.141 -9.266 -5.273 1 98 88 LEU A CA 1
ATOM 685 C C . LEU A 1 88 ? 7.254 -9.25 -4.035 1 98 88 LEU A C 1
ATOM 687 O O . LEU A 1 88 ? 7.328 -8.32 -3.227 1 98 88 LEU A O 1
ATOM 691 N N . VAL A 1 89 ? 6.426 -10.266 -3.988 1 98.62 89 VAL A N 1
ATOM 692 C CA . VAL A 1 89 ? 5.48 -10.367 -2.883 1 98.62 89 VAL A CA 1
ATOM 693 C C . VAL A 1 89 ? 5.578 -11.75 -2.242 1 98.62 89 VAL A C 1
ATOM 695 O O . VAL A 1 89 ? 5.41 -12.766 -2.92 1 98.62 89 VAL A O 1
ATOM 698 N N . TYR A 1 90 ? 5.895 -11.773 -0.996 1 98.94 90 TYR A N 1
ATOM 699 C CA . TYR A 1 90 ? 5.762 -12.992 -0.208 1 98.94 90 TYR A CA 1
ATOM 700 C C . TYR A 1 90 ? 4.504 -12.953 0.653 1 98.94 90 TYR A C 1
ATOM 702 O O . TYR A 1 90 ? 4.359 -12.078 1.509 1 98.94 90 TYR A O 1
ATOM 710 N N . ILE A 1 91 ? 3.627 -13.93 0.504 1 98.88 91 ILE A N 1
ATOM 711 C CA . ILE A 1 91 ? 2.371 -13.961 1.245 1 98.88 91 ILE A CA 1
ATOM 712 C C . ILE A 1 91 ? 2.564 -14.719 2.557 1 98.88 91 ILE A C 1
ATOM 714 O O . ILE A 1 91 ? 2.869 -15.914 2.551 1 98.88 91 ILE A O 1
ATOM 718 N N . GLU A 1 92 ? 2.32 -14.008 3.621 1 98.69 92 GLU A N 1
ATOM 719 C CA . GLU A 1 92 ? 2.527 -14.602 4.941 1 98.69 92 GLU A CA 1
ATOM 720 C C . GLU A 1 92 ? 1.238 -15.219 5.477 1 98.69 92 GLU A C 1
ATOM 722 O O . GLU A 1 92 ? 1.277 -16.188 6.227 1 98.69 92 GLU A O 1
ATOM 727 N N . GLU A 1 93 ? 0.166 -14.641 5.246 1 98.5 93 GLU A N 1
ATOM 728 C CA . GLU A 1 93 ? -1.145 -15.062 5.734 1 98.5 93 GLU A CA 1
ATOM 729 C C . GLU A 1 93 ? -2.229 -14.805 4.691 1 98.5 93 GLU A C 1
ATOM 731 O O . GLU A 1 93 ? -2.227 -13.758 4.031 1 98.5 93 GLU A O 1
ATOM 736 N N . GLY A 1 94 ? -3.158 -15.766 4.555 1 98.5 94 GLY A N 1
ATOM 737 C CA . GLY A 1 94 ? -4.348 -15.57 3.74 1 98.5 94 GLY A CA 1
ATOM 738 C C . GLY A 1 94 ? -4.129 -15.883 2.271 1 98.5 94 GLY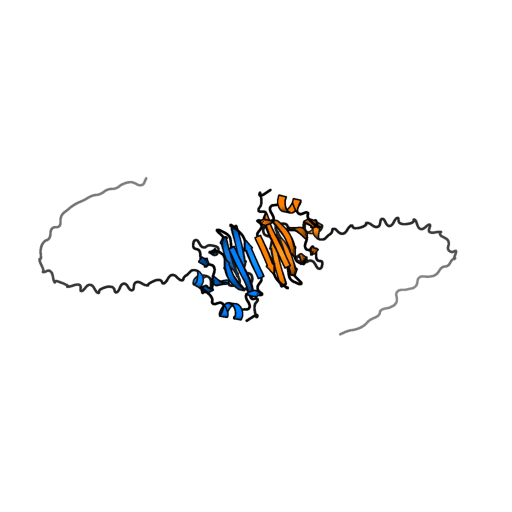 A C 1
ATOM 739 O O . GLY A 1 94 ? -3.258 -16.688 1.928 1 98.5 94 GLY A O 1
ATOM 740 N N . GLU A 1 95 ? -5.051 -15.352 1.465 1 98.62 95 GLU A N 1
ATOM 741 C CA . GLU A 1 95 ? -5.047 -15.594 0.025 1 98.62 95 GLU A CA 1
ATOM 742 C C . GLU A 1 95 ? -5.488 -14.352 -0.747 1 98.62 95 GLU A C 1
ATOM 744 O O . GLU A 1 95 ? -6.191 -13.492 -0.207 1 98.62 95 GLU A O 1
ATOM 749 N N . VAL A 1 96 ? -4.977 -14.305 -2.01 1 98.69 96 VAL A N 1
ATOM 750 C CA . VAL A 1 96 ? -5.379 -13.227 -2.9 1 98.69 96 VAL A CA 1
ATOM 751 C C . VAL A 1 96 ? -5.793 -13.789 -4.254 1 98.69 96 VAL A C 1
ATOM 753 O O . VAL A 1 96 ? -5.145 -14.703 -4.773 1 98.69 96 VAL A O 1
ATOM 756 N N . ARG A 1 97 ? -6.902 -13.328 -4.734 1 98.75 97 ARG A N 1
ATOM 757 C CA . ARG A 1 97 ? -7.266 -13.531 -6.133 1 98.75 97 ARG A CA 1
ATOM 758 C C . ARG A 1 97 ? -6.91 -12.312 -6.977 1 98.75 97 ARG A C 1
ATOM 760 O O . ARG A 1 97 ? -7.285 -11.188 -6.641 1 98.75 97 ARG A O 1
ATOM 767 N N . VAL A 1 98 ? -6.16 -12.594 -8 1 98.69 98 VAL A N 1
ATOM 768 C CA . VAL A 1 98 ? -5.691 -11.547 -8.906 1 98.69 98 VAL A CA 1
ATOM 769 C C . VAL A 1 98 ? -6.426 -11.656 -10.242 1 98.69 98 VAL A C 1
ATOM 771 O O . VAL A 1 98 ? -6.285 -12.648 -10.953 1 98.69 98 VAL A O 1
ATOM 774 N N . VAL A 1 99 ? -7.18 -10.609 -10.578 1 98.31 99 VAL A N 1
ATOM 775 C CA . VAL A 1 99 ? -7.941 -10.586 -11.828 1 98.31 99 VAL A CA 1
ATOM 776 C C . VAL A 1 99 ? -7.328 -9.562 -12.781 1 98.31 99 VAL A C 1
ATOM 778 O O . VAL A 1 99 ? -7.551 -8.359 -12.641 1 98.31 99 VAL A O 1
ATOM 781 N N . PRO A 1 100 ? -6.602 -10.047 -13.75 1 98.19 100 PRO A N 1
ATOM 782 C CA . PRO A 1 100 ? -6.031 -9.086 -14.703 1 98.19 100 PRO A CA 1
ATOM 783 C C . PRO A 1 100 ? -7.094 -8.219 -15.375 1 98.19 100 PRO A C 1
ATOM 785 O O . PRO A 1 100 ? -8.188 -8.703 -15.672 1 98.19 100 PRO A O 1
ATOM 788 N N . GLN A 1 101 ? -6.715 -6.977 -15.594 1 96.06 101 GLN A N 1
ATOM 789 C CA . GLN A 1 101 ? -7.637 -6.082 -16.281 1 96.06 101 GLN A CA 1
ATOM 790 C C . GLN A 1 101 ? -8.125 -6.695 -17.594 1 96.06 101 GLN A C 1
ATOM 792 O O . GLN A 1 101 ? -7.324 -7.191 -18.391 1 96.06 101 GLN A O 1
ATOM 797 N N . GLY A 1 102 ? -9.375 -6.68 -17.734 1 92.94 102 GLY A N 1
ATOM 798 C CA . GLY A 1 102 ? -9.961 -7.176 -18.984 1 92.94 102 GLY A CA 1
ATOM 799 C C . GLY A 1 102 ? -10.188 -8.672 -18.969 1 92.94 102 GLY A C 1
ATOM 800 O O . GLY A 1 102 ? -10.703 -9.234 -19.938 1 92.94 102 GLY A O 1
ATOM 801 N N . SER A 1 103 ? -9.75 -9.336 -17.969 1 94.19 103 SER A N 1
ATOM 802 C CA . SER A 1 103 ? -9.898 -10.781 -17.906 1 94.19 103 SER A CA 1
ATOM 803 C C . SER A 1 103 ? -11.125 -11.188 -17.094 1 94.19 103 SER A C 1
ATOM 805 O O . SER A 1 103 ? -11.539 -10.461 -16.188 1 94.19 103 SER A O 1
ATOM 807 N N . LYS A 1 104 ? -11.641 -12.336 -17.422 1 93.88 104 LYS A N 1
ATOM 808 C CA . LYS A 1 104 ? -12.719 -12.914 -16.625 1 93.88 104 LYS A CA 1
ATOM 809 C C . LYS A 1 104 ? -12.188 -14 -15.688 1 93.88 104 LYS A C 1
ATOM 811 O O . LYS A 1 104 ? -12.922 -14.5 -14.836 1 93.88 104 LYS A O 1
ATOM 816 N N . ARG A 1 105 ? -11 -14.336 -15.922 1 97 105 ARG A N 1
ATOM 817 C CA . ARG A 1 105 ? -10.352 -15.352 -15.094 1 97 105 ARG A CA 1
ATOM 818 C C . ARG A 1 105 ? -9.414 -14.703 -14.078 1 97 105 ARG A C 1
ATOM 820 O O . ARG A 1 105 ? -9.148 -13.508 -14.141 1 97 105 ARG A O 1
ATOM 827 N N . PHE A 1 106 ? -9.055 -15.562 -13.047 1 98.06 106 PHE A N 1
ATOM 828 C CA . PHE A 1 106 ? -8.172 -15.023 -12.016 1 98.06 106 PHE A CA 1
ATOM 829 C C . PHE A 1 106 ? -7.047 -16 -11.703 1 98.06 106 PHE A C 1
ATOM 831 O O . PHE A 1 106 ? -7.168 -17.203 -11.969 1 98.06 106 PHE A O 1
ATOM 838 N N . MET A 1 107 ? -5.969 -15.422 -11.211 1 98.56 107 MET A N 1
ATOM 839 C CA . MET A 1 107 ? -4.926 -16.172 -10.516 1 98.56 107 MET A CA 1
ATOM 840 C C . MET A 1 107 ? -5.172 -16.188 -9.008 1 98.56 107 MET A C 1
ATOM 842 O O . MET A 1 107 ? -5.801 -15.266 -8.477 1 98.56 107 MET A O 1
ATOM 846 N N . GLN A 1 108 ? -4.707 -17.25 -8.422 1 98.56 108 GLN A N 1
ATOM 847 C CA . GLN A 1 108 ? -4.844 -17.344 -6.973 1 98.56 108 GLN A CA 1
ATOM 848 C C . GLN A 1 108 ? -3.508 -17.688 -6.316 1 98.56 108 GLN A C 1
ATOM 850 O O . GLN A 1 108 ? -2.818 -18.609 -6.734 1 98.56 108 GLN A O 1
ATOM 855 N N . PHE A 1 109 ? -3.195 -16.891 -5.324 1 98.75 109 PHE A N 1
ATOM 856 C CA . PHE A 1 109 ? -1.966 -17.109 -4.57 1 98.75 109 PHE A CA 1
ATOM 857 C C . PHE A 1 109 ? -2.254 -17.188 -3.076 1 98.75 109 PHE A C 1
ATOM 859 O O . PHE A 1 109 ? -3.178 -16.547 -2.58 1 98.75 109 PHE A O 1
ATOM 866 N N . LEU A 1 110 ? -1.431 -18 -2.33 1 98.62 110 LEU A N 1
ATOM 867 C CA . LEU A 1 110 ? -1.706 -18.297 -0.926 1 98.62 110 LEU A CA 1
ATOM 868 C C . LEU A 1 110 ? -0.445 -18.141 -0.082 1 98.62 110 LEU A C 1
ATOM 870 O O . LEU A 1 110 ? 0.663 -18.078 -0.62 1 98.62 110 LEU A O 1
ATOM 874 N N . ALA A 1 111 ? -0.717 -18.172 1.27 1 98.69 111 ALA A N 1
ATOM 875 C CA . ALA A 1 111 ? 0.396 -18.125 2.215 1 98.69 111 ALA A CA 1
ATOM 876 C C . ALA A 1 111 ? 1.489 -19.109 1.821 1 98.69 111 ALA A C 1
ATOM 878 O O . ALA A 1 111 ? 1.201 -20.266 1.474 1 98.69 111 ALA A O 1
ATOM 879 N N . GLY A 1 112 ? 2.725 -18.609 1.794 1 98.75 112 GLY A N 1
ATOM 880 C CA . GLY A 1 112 ? 3.863 -19.438 1.43 1 98.75 112 GLY A CA 1
ATOM 881 C C . GLY A 1 112 ? 4.332 -19.203 0.006 1 98.75 112 GLY A C 1
ATOM 882 O O . GLY A 1 112 ? 5.41 -19.672 -0.379 1 98.75 112 GLY A O 1
ATOM 883 N N . ASP A 1 113 ? 3.49 -18.516 -0.818 1 98.88 113 ASP A N 1
ATOM 884 C CA . ASP A 1 113 ? 3.865 -18.234 -2.201 1 98.88 113 ASP A CA 1
ATOM 885 C C . ASP A 1 113 ? 4.742 -16.984 -2.289 1 98.88 113 ASP A C 1
ATOM 887 O O . ASP A 1 113 ? 4.516 -16.016 -1.577 1 98.88 113 ASP A O 1
ATOM 891 N N . LEU A 1 114 ? 5.734 -16.984 -3.131 1 98.88 114 LEU A N 1
ATOM 892 C CA . LEU A 1 114 ? 6.496 -15.836 -3.604 1 98.88 114 LEU A CA 1
ATOM 893 C C . LEU A 1 114 ? 6.098 -15.477 -5.031 1 98.88 114 LEU A C 1
ATOM 895 O O . LEU A 1 114 ? 6.305 -16.266 -5.957 1 98.88 114 LEU A O 1
ATOM 899 N N . VAL A 1 115 ? 5.504 -14.305 -5.16 1 98.75 115 VAL A N 1
ATOM 900 C CA . VAL A 1 115 ? 4.949 -13.891 -6.441 1 98.75 115 VAL A CA 1
ATOM 901 C C . VAL A 1 115 ? 5.738 -12.703 -6.988 1 98.75 115 VAL A C 1
ATOM 903 O O . VAL A 1 115 ? 6.062 -11.773 -6.25 1 98.75 115 VAL A O 1
ATOM 906 N N . ARG A 1 116 ? 6.086 -12.695 -8.211 1 98.38 116 ARG A N 1
ATOM 907 C CA . ARG A 1 116 ? 6.645 -11.539 -8.906 1 98.38 116 ARG A CA 1
ATOM 908 C C . ARG A 1 116 ? 5.645 -10.961 -9.898 1 98.38 116 ARG A C 1
ATOM 910 O O . ARG A 1 116 ? 5.242 -11.633 -10.844 1 98.38 116 ARG A O 1
ATOM 917 N N . TYR A 1 117 ? 5.219 -9.789 -9.641 1 98.06 117 TYR A N 1
ATOM 918 C CA . TYR A 1 117 ? 4.379 -9.055 -10.586 1 98.06 117 TYR A CA 1
ATOM 919 C C . TYR A 1 117 ? 5.223 -8.172 -11.492 1 98.06 117 TYR A C 1
ATOM 921 O O . TYR A 1 117 ? 6.082 -7.422 -11.016 1 98.06 117 TYR A O 1
ATOM 929 N N . PRO A 1 118 ? 4.938 -8.164 -12.75 1 97.31 118 PRO A N 1
ATOM 930 C CA . PRO A 1 118 ? 5.766 -7.375 -13.672 1 97.31 118 PRO A CA 1
ATOM 931 C C . PRO A 1 118 ? 5.312 -5.918 -13.773 1 97.31 118 PRO A C 1
ATOM 933 O O . PRO A 1 118 ? 4.133 -5.621 -13.578 1 97.31 118 PRO A O 1
ATOM 936 N N . LYS A 1 119 ? 6.266 -5.078 -14.102 1 94.38 119 LYS A N 1
ATOM 937 C CA . LYS A 1 119 ? 5.949 -3.695 -14.445 1 94.38 119 LYS A CA 1
ATOM 938 C C . LYS A 1 119 ? 4.848 -3.629 -15.5 1 94.38 119 LYS A C 1
ATOM 940 O O . LYS A 1 119 ? 4.797 -4.469 -16.406 1 94.38 119 LYS A O 1
ATOM 945 N N . TRP A 1 120 ? 3.869 -2.666 -15.352 1 93.5 120 TRP A N 1
ATOM 946 C CA . TRP A 1 120 ? 2.777 -2.293 -16.25 1 93.5 120 TRP A CA 1
ATOM 947 C C . TRP A 1 120 ? 1.617 -3.277 -16.125 1 93.5 120 TRP A C 1
ATOM 949 O O . TRP A 1 120 ? 0.616 -3.154 -16.844 1 93.5 120 TRP A O 1
ATOM 959 N N . PHE A 1 121 ? 1.779 -4.301 -15.32 1 96.44 121 PHE A N 1
ATOM 960 C CA . PHE A 1 121 ? 0.655 -5.184 -15.039 1 96.44 121 PHE A CA 1
ATOM 961 C C . PHE A 1 121 ? -0.437 -4.441 -14.273 1 96.44 121 PHE A C 1
ATOM 963 O O . PHE A 1 121 ? -0.143 -3.629 -13.398 1 96.44 121 PHE A O 1
ATOM 970 N N . GLU A 1 122 ? -1.691 -4.633 -14.617 1 96.75 122 GLU A N 1
ATOM 971 C CA . GLU A 1 122 ? -2.865 -4.055 -13.969 1 96.75 122 GLU A CA 1
ATOM 972 C C . GLU A 1 122 ? -3.883 -5.129 -13.609 1 96.75 122 GLU A C 1
ATOM 974 O O . GLU A 1 122 ? -4.211 -5.984 -14.438 1 96.75 122 GLU A O 1
ATOM 979 N N . ALA A 1 123 ? -4.41 -5.066 -12.375 1 98.06 123 ALA A N 1
ATOM 980 C CA . ALA A 1 123 ? -5.348 -6.102 -11.945 1 98.06 123 ALA A CA 1
ATOM 981 C C . ALA A 1 123 ? -6.199 -5.617 -10.773 1 98.06 123 ALA A C 1
ATOM 983 O O . ALA A 1 123 ? -5.867 -4.621 -10.125 1 98.06 123 ALA A O 1
ATOM 984 N N . ASP A 1 124 ? -7.309 -6.305 -10.57 1 96.75 124 ASP A N 1
ATOM 985 C CA . ASP A 1 124 ? -8.062 -6.207 -9.328 1 96.75 124 ASP A CA 1
ATOM 986 C C . ASP A 1 124 ? -7.641 -7.285 -8.336 1 96.75 124 ASP A C 1
ATOM 988 O O . ASP A 1 124 ? -7.609 -8.469 -8.672 1 96.75 124 ASP A O 1
ATOM 992 N N . LEU A 1 125 ? -7.266 -6.895 -7.164 1 97.62 125 LEU A N 1
ATOM 993 C CA . LEU A 1 125 ? -6.902 -7.824 -6.102 1 97.62 125 LEU A CA 1
ATOM 994 C C . LEU A 1 125 ? -8.07 -8.031 -5.137 1 97.62 125 LEU A C 1
ATOM 996 O O . LEU A 1 125 ? -8.617 -7.062 -4.609 1 97.62 125 LEU A O 1
ATOM 1000 N N . TRP A 1 126 ? -8.438 -9.227 -4.934 1 97.44 126 TRP A N 1
ATOM 1001 C CA . TRP A 1 126 ? -9.523 -9.586 -4.027 1 97.44 126 TRP A CA 1
ATOM 1002 C C . TRP A 1 126 ? -8.992 -10.328 -2.807 1 97.44 126 TRP A C 1
ATOM 1004 O O . TRP A 1 126 ? -8.336 -11.359 -2.939 1 97.44 126 TRP A O 1
ATOM 1014 N N . PHE A 1 127 ? -9.273 -9.734 -1.658 1 97.5 127 PHE A N 1
ATOM 1015 C CA . PHE A 1 127 ? -8.938 -10.352 -0.379 1 97.5 127 PHE A CA 1
ATOM 1016 C C . PHE A 1 127 ? -10.203 -10.766 0.364 1 97.5 127 PHE A C 1
ATOM 1018 O O . PHE A 1 127 ? -10.984 -9.914 0.791 1 97.5 127 PHE A O 1
ATOM 1025 N N . ASN A 1 128 ? -10.406 -12.047 0.587 1 96.06 128 ASN A N 1
ATOM 1026 C CA . ASN A 1 128 ? -11.664 -12.539 1.139 1 96.06 128 ASN A CA 1
ATOM 1027 C C . ASN A 1 128 ? -11.578 -12.719 2.65 1 96.06 128 ASN A C 1
ATOM 1029 O O . ASN A 1 128 ? -12.508 -13.242 3.27 1 96.06 128 ASN A O 1
ATOM 1033 N N . GLY A 1 129 ? -10.602 -12.414 3.281 1 96.38 129 GLY A N 1
ATOM 1034 C CA . GLY A 1 129 ? -10.312 -12.477 4.703 1 96.38 129 GLY A CA 1
ATOM 1035 C C . GLY A 1 129 ? -8.992 -11.82 5.074 1 96.38 129 GLY A C 1
ATOM 1036 O O . GLY A 1 129 ? -8.406 -11.094 4.266 1 96.38 129 GLY A O 1
ATOM 1037 N N . PRO A 1 130 ? -8.609 -12.008 6.348 1 97.62 130 PRO A N 1
ATOM 1038 C CA . PRO A 1 130 ? -7.324 -11.438 6.746 1 97.62 130 PRO A CA 1
ATOM 1039 C C . PRO A 1 130 ? -6.184 -11.836 5.812 1 97.62 130 PRO A C 1
ATOM 1041 O O . PRO A 1 130 ? -6.066 -13.008 5.445 1 97.62 130 PRO A O 1
ATOM 1044 N N . TYR A 1 131 ? -5.449 -10.859 5.422 1 98.38 131 TYR A N 1
ATOM 1045 C CA . TYR A 1 131 ? -4.336 -11.008 4.492 1 98.38 131 TYR A CA 1
ATOM 1046 C C . TYR A 1 131 ? -3.121 -10.219 4.961 1 98.38 131 TYR A C 1
ATOM 1048 O O . TYR A 1 131 ? -3.256 -9.086 5.438 1 98.38 131 TYR A O 1
ATOM 1056 N N . GLN A 1 132 ? -1.913 -10.875 4.859 1 98.75 132 GLN A N 1
ATOM 1057 C CA . GLN A 1 132 ? -0.654 -10.203 5.164 1 98.75 132 GLN A CA 1
ATOM 1058 C C . GLN A 1 132 ? 0.439 -10.609 4.18 1 98.75 132 GLN A C 1
ATOM 1060 O O . GLN A 1 132 ? 0.573 -11.789 3.848 1 98.75 132 GLN A O 1
ATOM 1065 N N . GLU A 1 133 ? 1.151 -9.555 3.707 1 98.75 133 GLU A N 1
ATOM 1066 C CA . GLU A 1 133 ? 2.283 -9.844 2.83 1 98.75 133 GLU A CA 1
ATOM 1067 C C . GLU A 1 133 ? 3.496 -8.992 3.199 1 98.75 133 GLU A C 1
ATOM 1069 O O . GLU A 1 133 ? 3.367 -7.988 3.896 1 98.75 133 GLU A O 1
ATOM 1074 N N . ARG A 1 134 ? 4.656 -9.445 2.793 1 98.5 134 ARG A N 1
ATOM 1075 C CA . ARG A 1 134 ? 5.879 -8.664 2.658 1 98.5 134 ARG A CA 1
ATOM 1076 C C . ARG A 1 134 ? 6.207 -8.406 1.191 1 98.5 134 ARG A C 1
ATOM 1078 O O . ARG A 1 134 ? 6.055 -9.297 0.353 1 98.5 134 ARG A O 1
ATOM 1085 N N . TYR A 1 135 ? 6.539 -7.168 0.917 1 97.69 135 TYR A N 1
ATOM 1086 C CA . TYR A 1 135 ? 6.801 -6.902 -0.493 1 97.69 135 TYR A CA 1
ATOM 1087 C C . TYR A 1 135 ? 8.016 -5.992 -0.661 1 97.69 135 TYR A C 1
ATOM 1089 O O . TYR A 1 135 ? 8.414 -5.301 0.279 1 97.69 135 TYR A O 1
ATOM 1097 N N . SER A 1 136 ? 8.641 -6.062 -1.823 1 95.25 136 SER A N 1
ATOM 1098 C CA . SER A 1 136 ? 9.766 -5.234 -2.24 1 95.25 136 SER A CA 1
ATOM 1099 C C . SER A 1 136 ? 9.641 -4.836 -3.709 1 95.25 136 SER A C 1
ATOM 1101 O O . SER A 1 136 ? 9.305 -5.664 -4.555 1 95.25 136 SER A O 1
ATOM 1103 N N . PHE A 1 137 ? 9.805 -3.547 -3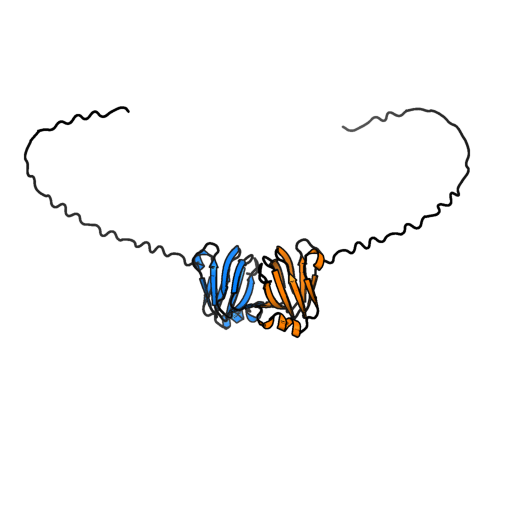.939 1 92.25 137 PHE A N 1
ATOM 1104 C CA . PHE A 1 137 ? 9.812 -3.08 -5.32 1 92.25 137 PHE A CA 1
ATOM 1105 C C . PHE A 1 137 ? 11.188 -3.293 -5.949 1 92.25 137 PHE A C 1
ATOM 1107 O O . PHE A 1 137 ? 12.211 -3.074 -5.305 1 92.25 137 PHE A O 1
ATOM 1114 N N . ARG A 1 138 ? 11.117 -3.789 -7.109 1 85.38 138 ARG A N 1
ATOM 1115 C CA . ARG A 1 138 ? 12.367 -4.047 -7.816 1 85.38 138 ARG A CA 1
ATOM 1116 C C . ARG A 1 138 ? 12.539 -3.084 -8.984 1 85.38 138 ARG A C 1
ATOM 1118 O O . ARG A 1 138 ? 11.672 -2.992 -9.859 1 85.38 138 ARG A O 1
ATOM 1125 N N . ALA A 1 139 ? 12.992 -1.863 -8.688 1 65.69 139 ALA A N 1
ATOM 1126 C CA . ALA A 1 139 ? 13.234 -0.918 -9.773 1 65.69 139 ALA A CA 1
ATOM 1127 C C . ALA A 1 139 ? 14.141 -1.527 -10.836 1 65.69 139 ALA A C 1
ATOM 1129 O O . ALA A 1 139 ? 14.82 -2.527 -10.594 1 65.69 139 ALA A O 1
ATOM 1130 N N . TYR A 1 140 ? 14.008 -0.937 -12.039 1 50.94 140 TYR A N 1
ATOM 1131 C CA . TYR A 1 140 ? 14.969 -1.255 -13.094 1 50.94 140 TYR A CA 1
ATOM 1132 C C . TYR A 1 140 ? 16.406 -1.172 -12.57 1 50.94 140 TYR A C 1
ATOM 1134 O O . TYR A 1 140 ? 16.781 -0.189 -11.93 1 50.94 140 TYR A O 1
ATOM 1142 N N . GLY A 1 141 ? 17.219 -2.271 -12.359 1 46.56 141 GLY A N 1
ATOM 1143 C CA . GLY A 1 141 ? 18.641 -2.373 -12.102 1 46.56 141 GLY A CA 1
ATOM 1144 C C . GLY A 1 141 ? 18.953 -3.145 -10.828 1 46.56 141 GLY A C 1
ATOM 1145 O O . GLY A 1 141 ? 20.125 -3.273 -10.453 1 46.56 141 GLY A O 1
ATOM 1146 N N . ASP A 1 142 ? 18.031 -3.146 -10.055 1 45.66 142 ASP A N 1
ATOM 1147 C CA . ASP A 1 142 ? 18.375 -3.881 -8.836 1 45.66 142 ASP A CA 1
ATOM 1148 C C . ASP A 1 142 ? 18.734 -5.332 -9.156 1 45.66 142 ASP A C 1
ATOM 1150 O O . ASP A 1 142 ? 19 -6.125 -8.25 1 45.66 142 ASP A O 1
ATOM 1154 N N . ASP A 1 143 ? 18.516 -5.859 -10.273 1 34.69 143 ASP A N 1
ATOM 1155 C CA . ASP A 1 143 ? 19.219 -7.121 -10.484 1 34.69 143 ASP A CA 1
ATOM 1156 C C . ASP A 1 143 ? 20.734 -6.938 -10.383 1 34.69 143 ASP A C 1
ATOM 1158 O O . ASP A 1 143 ? 21.266 -5.918 -10.82 1 34.69 143 ASP A O 1
ATOM 1162 N N . MET B 1 1 ? 30.688 43.281 -46.188 1 16.81 1 MET B N 1
ATOM 1163 C CA . MET B 1 1 ? 31.469 44.5 -46.281 1 16.81 1 MET B CA 1
ATOM 1164 C C . MET B 1 1 ? 30.719 45.688 -45.625 1 16.81 1 MET B C 1
ATOM 1166 O O . MET B 1 1 ? 29.562 45.906 -45.969 1 16.81 1 MET B O 1
ATOM 1170 N N . ALA B 1 2 ? 31.5 46.25 -44.812 1 15.7 2 ALA B N 1
ATOM 1171 C CA . ALA B 1 2 ? 31.25 46.625 -43.438 1 15.7 2 ALA B CA 1
ATOM 1172 C C . ALA B 1 2 ? 30.531 47.969 -43.344 1 15.7 2 ALA B C 1
ATOM 1174 O O . ALA B 1 2 ? 29.531 48.125 -42.656 1 15.7 2 ALA B O 1
ATOM 1175 N N . SER B 1 3 ? 31 49.156 -43.969 1 16.05 3 SER B N 1
ATOM 1176 C CA . SER B 1 3 ? 31.531 50.125 -43.031 1 16.05 3 SER B CA 1
ATOM 1177 C C . SER B 1 3 ? 30.531 51.25 -42.75 1 16.05 3 SER B C 1
ATOM 1179 O O . SER B 1 3 ? 30.25 51.531 -41.594 1 16.05 3 SER B O 1
ATOM 1181 N N . LEU B 1 4 ? 30.484 52.375 -43.5 1 15.62 4 LEU B N 1
ATOM 1182 C CA . LEU B 1 4 ? 31.078 53.625 -43.094 1 15.62 4 LEU B CA 1
ATOM 1183 C C . LEU B 1 4 ? 30.016 54.594 -42.5 1 15.62 4 LEU B C 1
ATOM 1185 O O . LEU B 1 4 ? 30.203 55.125 -41.406 1 15.62 4 LEU B O 1
ATOM 1189 N N . LEU B 1 5 ? 29.453 55.5 -43.344 1 19.44 5 LEU B N 1
ATOM 1190 C CA . LEU B 1 5 ? 29.75 56.938 -43.281 1 19.44 5 LEU B CA 1
ATOM 1191 C C . LEU B 1 5 ? 28.734 57.656 -42.406 1 19.44 5 LEU B C 1
ATOM 1193 O O . LEU B 1 5 ? 27.547 57.281 -42.375 1 19.44 5 LEU B O 1
ATOM 1197 N N . ALA B 1 6 ? 29.219 58.688 -41.688 1 20.48 6 ALA B N 1
ATOM 1198 C CA . ALA B 1 6 ? 29.141 59.469 -40.438 1 20.48 6 ALA B CA 1
ATOM 1199 C C . ALA B 1 6 ? 28.109 60.594 -40.562 1 20.48 6 ALA B C 1
ATOM 1201 O O . ALA B 1 6 ? 27.672 61.125 -39.562 1 20.48 6 ALA B O 1
ATOM 1202 N N . THR B 1 7 ? 27.422 60.812 -41.625 1 19.78 7 THR B N 1
ATOM 1203 C CA . THR B 1 7 ? 27.453 62.25 -41.844 1 19.78 7 THR B CA 1
ATOM 1204 C C . THR B 1 7 ? 26.734 62.969 -40.688 1 19.78 7 THR B C 1
ATOM 1206 O O . THR B 1 7 ? 25.734 62.5 -40.188 1 19.78 7 THR B O 1
ATOM 1209 N N . SER B 1 8 ? 27.328 64.188 -40.25 1 18.52 8 SER B N 1
ATOM 1210 C CA . SER B 1 8 ? 27.547 65 -39.062 1 18.52 8 SER B CA 1
ATOM 1211 C C . SER B 1 8 ? 26.312 65.812 -38.75 1 18.52 8 SER B C 1
ATOM 1213 O O . SER B 1 8 ? 25.859 65.875 -37.594 1 18.52 8 SER B O 1
ATOM 1215 N N . VAL B 1 9 ? 25.875 66.812 -39.5 1 19.2 9 VAL B N 1
ATOM 1216 C CA . VAL B 1 9 ? 26.203 68.125 -39.031 1 19.2 9 VAL B CA 1
ATOM 1217 C C . VAL B 1 9 ? 25 68.688 -38.281 1 19.2 9 VAL B C 1
ATOM 1219 O O . VAL B 1 9 ? 25.062 69.875 -37.781 1 19.2 9 VAL B O 1
ATOM 1222 N N . ILE B 1 10 ? 24 68.125 -38 1 20.8 10 ILE B N 1
ATOM 1223 C CA . ILE B 1 10 ? 22.828 69 -38 1 20.8 10 ILE B CA 1
ATOM 1224 C C . ILE B 1 10 ? 22.984 70.062 -36.906 1 20.8 10 ILE B C 1
ATOM 1226 O O . ILE B 1 10 ? 23.312 69.75 -35.781 1 20.8 10 ILE B O 1
ATOM 1230 N N . GLY B 1 11 ? 22.734 71.25 -37.312 1 17.12 11 GLY B N 1
ATOM 1231 C CA . GLY B 1 11 ? 23.062 72.625 -36.906 1 17.12 11 GLY B CA 1
ATOM 1232 C C . GLY B 1 11 ? 22.516 73 -35.562 1 17.12 11 GLY B C 1
ATOM 1233 O O . GLY B 1 11 ? 21.703 72.25 -34.969 1 17.12 11 GLY B O 1
ATOM 1234 N N . TYR B 1 12 ? 22.438 74.438 -35.406 1 16.47 12 TYR B N 1
ATOM 1235 C CA . TYR B 1 12 ? 22.922 75.5 -34.469 1 16.47 12 TYR B CA 1
ATOM 1236 C C . TYR B 1 12 ? 21.891 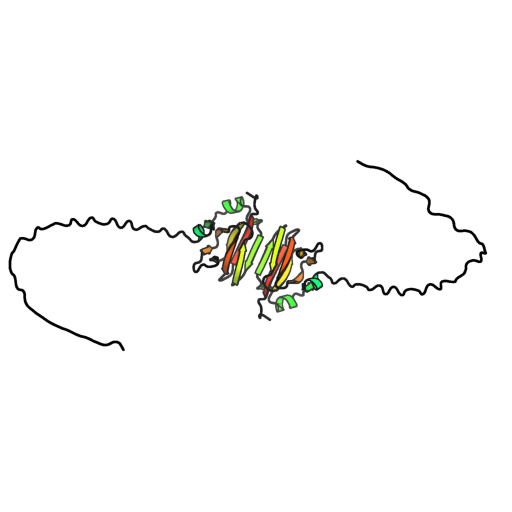75.75 -33.406 1 16.47 12 TYR B C 1
ATOM 1238 O O . TYR B 1 12 ? 22.25 76 -32.25 1 16.47 12 TYR B O 1
ATOM 1246 N N . SER B 1 13 ? 20.641 75.875 -33.531 1 20.34 13 SER B N 1
ATOM 1247 C CA . SER B 1 13 ? 20.328 77.188 -33.062 1 20.34 13 SER B CA 1
ATOM 1248 C C . SER B 1 13 ? 20.484 77.312 -31.562 1 20.34 13 SER B C 1
ATOM 1250 O O . SER B 1 13 ? 20.297 76.375 -30.828 1 20.34 13 SER B O 1
ATOM 1252 N N . PRO B 1 14 ? 20.531 78.75 -31.125 1 17.64 14 PRO B N 1
ATOM 1253 C CA . PRO B 1 14 ? 21.203 79.438 -30.047 1 17.64 14 PRO B CA 1
ATOM 1254 C C . PRO B 1 14 ? 20.656 79.125 -28.672 1 17.64 14 PRO B C 1
ATOM 1256 O O . PRO B 1 14 ? 19.609 78.438 -28.562 1 17.64 14 PRO B O 1
ATOM 1259 N N . VAL B 1 15 ? 20.688 80.312 -27.812 1 17.56 15 VAL B N 1
ATOM 1260 C CA . VAL B 1 15 ? 21.391 80.688 -26.594 1 17.56 15 VAL B CA 1
ATOM 1261 C C . VAL B 1 15 ? 20.484 80.5 -25.375 1 17.56 15 VAL B C 1
ATOM 1263 O O . VAL B 1 15 ? 20.906 79.938 -24.375 1 17.56 15 VAL B O 1
ATOM 1266 N N . SER B 1 16 ? 19.453 81.438 -25.078 1 18.81 16 SER B N 1
ATOM 1267 C CA . SER B 1 16 ? 19.75 82.312 -23.938 1 18.81 16 SER B CA 1
ATOM 1268 C C . SER B 1 16 ? 19.484 81.562 -22.609 1 18.81 16 SER B C 1
ATOM 1270 O O . SER B 1 16 ? 18.766 80.562 -22.578 1 18.81 16 SER B O 1
ATOM 1272 N N . ASN B 1 17 ? 19.25 82.5 -21.438 1 15.62 17 ASN B N 1
ATOM 1273 C CA . ASN B 1 17 ? 19.891 82.75 -20.141 1 15.62 17 ASN B CA 1
ATOM 1274 C C . ASN B 1 17 ? 19.219 81.938 -19.031 1 15.62 17 ASN B C 1
ATOM 1276 O O . ASN B 1 17 ? 19.891 81.188 -18.297 1 15.62 17 ASN B O 1
ATOM 1280 N N . GLY B 1 18 ? 18.281 82.688 -18.234 1 17 18 GLY B N 1
ATOM 1281 C CA . GLY B 1 18 ? 18.594 83 -16.859 1 17 18 GLY B CA 1
ATOM 1282 C C . GLY B 1 18 ? 18.328 81.875 -15.883 1 17 18 GLY B C 1
ATOM 1283 O O . GLY B 1 18 ? 17.734 80.875 -16.25 1 17 18 GLY B O 1
ATOM 1284 N N . SER B 1 19 ? 18.047 82.438 -14.531 1 17.84 19 SER B N 1
ATOM 1285 C CA . SER B 1 19 ? 18.531 82.188 -13.18 1 17.84 19 SER B CA 1
ATOM 1286 C C . SER B 1 19 ? 17.828 81 -12.57 1 17.84 19 SER B C 1
ATOM 1288 O O . SER B 1 19 ? 16.734 80.625 -13.008 1 17.84 19 SER B O 1
ATOM 1290 N N . ARG B 1 20 ? 18.188 80.875 -11.234 1 17.19 20 ARG B N 1
ATOM 1291 C CA . ARG B 1 20 ? 18.609 79.812 -10.281 1 17.19 20 ARG B CA 1
ATOM 1292 C C . ARG B 1 20 ? 17.406 79.25 -9.562 1 17.19 20 ARG B C 1
ATOM 1294 O O . ARG B 1 20 ? 17.375 78 -9.32 1 17.19 20 ARG B O 1
ATOM 1301 N N . GLY B 1 21 ? 16.516 80 -8.891 1 19.67 21 GLY B N 1
ATOM 1302 C CA . GLY B 1 21 ? 16.578 79.75 -7.469 1 19.67 21 GLY B CA 1
ATOM 1303 C C . GLY B 1 21 ? 15.977 78.375 -7.117 1 19.67 21 GLY B C 1
ATOM 1304 O O . GLY B 1 21 ? 15.141 77.875 -7.859 1 19.67 21 GLY B O 1
ATOM 1305 N N . PHE B 1 22 ? 16.469 77.812 -5.922 1 19.22 22 PHE B N 1
ATOM 1306 C CA . PHE B 1 22 ? 16.594 76.5 -5.312 1 19.22 22 PHE B CA 1
ATOM 1307 C C . PHE B 1 22 ? 15.234 75.938 -4.949 1 19.22 22 PHE B C 1
ATOM 1309 O O . PHE B 1 22 ? 14.234 76.625 -4.965 1 19.22 22 PHE B O 1
ATOM 1316 N N . GLY B 1 23 ? 15.172 75.375 -3.695 1 18.12 23 GLY B N 1
ATOM 1317 C CA . GLY B 1 23 ? 15.164 74 -3.133 1 18.12 23 GLY B CA 1
ATOM 1318 C C . GLY B 1 23 ? 13.789 73.562 -2.658 1 18.12 23 GLY B C 1
ATOM 1319 O O . GLY B 1 23 ? 13.367 72.438 -2.914 1 18.12 23 GLY B O 1
ATOM 1320 N N . LYS B 1 24 ? 13.141 74.25 -1.668 1 23.81 24 LYS B N 1
ATOM 1321 C CA . LYS B 1 24 ? 12.852 73.438 -0.499 1 23.81 24 LYS B CA 1
ATOM 1322 C C . LYS B 1 24 ? 11.508 72.75 -0.651 1 23.81 24 LYS B C 1
ATOM 1324 O O . LYS B 1 24 ? 10.453 73.375 -0.463 1 23.81 24 LYS B O 1
ATOM 1329 N N . SER B 1 25 ? 11.141 72.312 -1.74 1 24.09 25 SER B N 1
ATOM 1330 C CA . SER B 1 25 ? 9.797 71.812 -1.59 1 24.09 25 SER B CA 1
ATOM 1331 C C . SER B 1 25 ? 9.766 70.688 -0.555 1 24.09 25 SER B C 1
ATOM 1333 O O . SER B 1 25 ? 10.594 69.75 -0.601 1 24.09 25 SER B O 1
ATOM 1335 N N . GLY B 1 26 ? 9.367 70.938 0.747 1 21.89 26 GLY B N 1
ATOM 1336 C CA . GLY B 1 26 ? 9.102 70 1.818 1 21.89 26 GLY B CA 1
ATOM 1337 C C . GLY B 1 26 ? 8.188 68.875 1.399 1 21.89 26 GLY B C 1
ATOM 1338 O O . GLY B 1 26 ? 7.074 69.062 0.936 1 21.89 26 GLY B O 1
ATOM 1339 N N . ASN B 1 27 ? 8.656 67.875 0.841 1 24.91 27 ASN B N 1
ATOM 1340 C CA . ASN B 1 27 ? 8.031 66.625 0.488 1 24.91 27 ASN B CA 1
ATOM 1341 C C . ASN B 1 27 ? 7.398 65.938 1.705 1 24.91 27 ASN B C 1
ATOM 1343 O O . ASN B 1 27 ? 8.102 65.5 2.621 1 24.91 27 ASN B O 1
ATOM 1347 N N . PHE B 1 28 ? 6.406 66.562 2.322 1 24.7 28 PHE B N 1
ATOM 1348 C CA . PHE B 1 28 ? 5.75 65.75 3.332 1 24.7 28 PHE B CA 1
ATOM 1349 C C . PHE B 1 28 ? 5.484 64.375 2.797 1 24.7 28 PHE B C 1
ATOM 1351 O O . PHE B 1 28 ? 4.852 64.188 1.751 1 24.7 28 PHE B O 1
ATOM 1358 N N . SER B 1 29 ? 6.441 63.469 2.945 1 28.69 29 SER B N 1
ATOM 1359 C CA . SER B 1 29 ? 6.371 62.031 2.736 1 28.69 29 SER B CA 1
ATOM 1360 C C . SER B 1 29 ? 5.152 61.438 3.432 1 28.69 29 SER B C 1
ATOM 1362 O O . SER B 1 29 ? 4.992 61.562 4.645 1 28.69 29 SER B O 1
ATOM 1364 N N . LYS B 1 30 ? 3.891 61.531 2.918 1 33.25 30 LYS B N 1
ATOM 1365 C CA . LYS B 1 30 ? 2.789 60.656 3.273 1 33.25 30 LYS B CA 1
ATOM 1366 C C . LYS B 1 30 ? 3.297 59.25 3.576 1 33.25 30 LYS B C 1
ATOM 1368 O O . LYS B 1 30 ? 4.074 58.688 2.805 1 33.25 30 LYS B O 1
ATOM 1373 N N . GLY B 1 31 ? 3.51 58.969 4.859 1 32.25 31 GLY B N 1
ATOM 1374 C CA . GLY B 1 31 ? 3.676 57.625 5.355 1 32.25 31 GLY B CA 1
ATOM 1375 C C . GLY B 1 31 ? 2.803 56.594 4.633 1 32.25 31 GLY B C 1
ATOM 1376 O O . GLY B 1 31 ? 1.579 56.75 4.605 1 32.25 31 GLY B O 1
ATOM 1377 N N . ARG B 1 32 ? 3.154 56.094 3.434 1 35.88 32 ARG B N 1
ATOM 1378 C CA . ARG B 1 32 ? 2.613 54.906 2.768 1 35.88 32 ARG B CA 1
ATOM 1379 C C . ARG B 1 32 ? 2.287 53.812 3.777 1 35.88 32 ARG B C 1
ATOM 1381 O O . ARG B 1 32 ? 3.178 53.312 4.461 1 35.88 32 ARG B O 1
ATOM 1388 N N . CYS B 1 33 ? 1.188 53.969 4.598 1 37.22 33 CYS B N 1
ATOM 1389 C CA . CYS B 1 33 ? 0.678 52.75 5.238 1 37.22 33 CYS B CA 1
ATOM 1390 C C . CYS B 1 33 ? 0.944 51.531 4.379 1 37.22 33 CYS B C 1
ATOM 1392 O O . CYS B 1 33 ? 0.432 51.406 3.262 1 37.22 33 CYS B O 1
ATOM 1394 N N . CYS B 1 34 ? 2.207 51.031 4.199 1 38.03 34 CYS B N 1
ATOM 1395 C CA . CYS B 1 34 ? 2.531 49.719 3.703 1 38.03 34 CYS B CA 1
ATOM 1396 C C . CYS B 1 34 ? 1.498 48.688 4.164 1 38.03 34 CYS B C 1
ATOM 1398 O O . CYS B 1 34 ? 1.418 48.375 5.355 1 38.03 34 CYS B O 1
ATOM 1400 N N . ILE B 1 35 ? 0.262 48.906 3.896 1 44.94 35 ILE B N 1
ATOM 1401 C CA . ILE B 1 35 ? -0.547 47.688 4.023 1 44.94 35 ILE B CA 1
ATOM 1402 C C . ILE B 1 35 ? 0.307 46.469 3.715 1 44.94 35 ILE B C 1
ATOM 1404 O O . ILE B 1 35 ? 0.738 46.281 2.576 1 44.94 35 ILE B O 1
ATOM 1408 N N . LYS B 1 36 ? 1.299 46.062 4.527 1 41.44 36 LYS B N 1
ATOM 1409 C CA . LYS B 1 36 ? 1.78 44.688 4.445 1 41.44 36 LYS B CA 1
ATOM 1410 C C . LYS B 1 36 ? 0.662 43.75 4.027 1 41.44 36 LYS B C 1
ATOM 1412 O O . LYS B 1 36 ? -0.283 43.531 4.785 1 41.44 36 LYS B O 1
ATOM 1417 N N . ALA B 1 37 ? 0.053 43.781 2.861 1 47.12 37 ALA B N 1
ATOM 1418 C CA . ALA B 1 37 ? -0.665 42.625 2.338 1 47.12 37 ALA B CA 1
ATOM 1419 C C . ALA B 1 37 ? -0.075 41.344 2.875 1 47.12 37 ALA B C 1
ATOM 1421 O O . ALA B 1 37 ? 1.033 40.938 2.5 1 47.12 37 ALA B O 1
ATOM 1422 N N . MET B 1 38 ? -0.055 41.062 4.148 1 42.22 38 MET B N 1
ATOM 1423 C CA . MET B 1 38 ? 0.234 39.719 4.59 1 42.22 38 MET B CA 1
ATOM 1424 C C . MET B 1 38 ? -0.262 38.688 3.568 1 42.22 38 MET B C 1
ATOM 1426 O O . MET B 1 38 ? -1.466 38.438 3.457 1 42.22 38 MET B O 1
ATOM 1430 N N . LYS B 1 39 ? 0.097 38.812 2.336 1 51.09 39 LYS B N 1
ATOM 1431 C CA . LYS B 1 39 ? -0.141 37.656 1.468 1 51.09 39 LYS B CA 1
ATOM 1432 C C . LYS B 1 39 ? -0.144 36.375 2.266 1 51.09 39 LYS B C 1
ATOM 1434 O O . LYS B 1 39 ? 0.906 35.906 2.727 1 51.09 39 LYS B O 1
ATOM 1439 N N . ILE B 1 40 ? -1.037 36.094 3.23 1 55.59 40 ILE B N 1
ATOM 1440 C CA . ILE B 1 40 ? -1.129 34.844 3.967 1 55.59 40 ILE B CA 1
ATOM 1441 C C . ILE B 1 40 ? -0.955 33.688 3.008 1 55.59 40 ILE B C 1
ATOM 1443 O O . ILE B 1 40 ? -1.811 33.438 2.152 1 55.59 40 ILE B O 1
ATOM 1447 N N . GLU B 1 41 ? 0.26 33.438 2.518 1 74.25 41 GLU B N 1
ATOM 1448 C CA . GLU B 1 41 ? 0.59 32.281 1.701 1 74.25 41 GLU B CA 1
ATOM 1449 C C . GLU B 1 41 ? -0.067 31.016 2.25 1 74.25 41 GLU B C 1
ATOM 1451 O O . GLU B 1 41 ? -0.004 30.75 3.451 1 74.25 41 GLU B O 1
ATOM 1456 N N . LYS B 1 42 ? -1.138 30.641 1.69 1 89.06 42 LYS B N 1
ATOM 1457 C CA . LYS B 1 42 ? -1.832 29.391 2.016 1 89.06 42 LYS B CA 1
ATOM 1458 C C . LYS B 1 42 ? -0.84 28.266 2.297 1 89.06 42 LYS B C 1
ATOM 1460 O O . LYS B 1 42 ? 0.201 28.172 1.645 1 89.06 42 LYS B O 1
ATOM 1465 N N . SER B 1 43 ? -1.062 27.688 3.453 1 93.44 43 SER B N 1
ATOM 1466 C CA . SER B 1 43 ? -0.25 26.5 3.709 1 93.44 43 SER B CA 1
ATOM 1467 C C . SER B 1 43 ? -0.406 25.469 2.592 1 93.44 43 SER B C 1
ATOM 1469 O O . SER B 1 43 ? -1.384 25.5 1.843 1 93.44 43 SER B O 1
ATOM 1471 N N . LEU B 1 44 ? 0.568 24.609 2.396 1 95.56 44 LEU B N 1
ATOM 1472 C CA . LEU B 1 44 ? 0.466 23.547 1.412 1 95.56 44 LEU B CA 1
ATOM 1473 C C . LEU B 1 44 ? -0.766 22.688 1.67 1 95.56 44 LEU B C 1
ATOM 1475 O O . LEU B 1 44 ? -1.428 22.234 0.728 1 95.56 44 LEU B O 1
ATOM 1479 N N . GLU B 1 45 ? -0.998 22.375 2.973 1 96.88 45 GLU B N 1
ATOM 1480 C CA . GLU B 1 45 ? -2.18 21.594 3.318 1 96.88 45 GLU B CA 1
ATOM 1481 C C . GLU B 1 45 ? -3.449 22.234 2.76 1 96.88 45 GLU B C 1
ATOM 1483 O O . GLU B 1 45 ? -4.305 21.531 2.205 1 96.88 45 GLU B O 1
ATOM 1488 N N . GLU B 1 46 ? -3.561 23.5 2.951 1 96.38 46 GLU B N 1
ATOM 1489 C CA . GLU B 1 46 ? -4.719 24.203 2.426 1 96.38 46 GLU B CA 1
ATOM 1490 C C . GLU B 1 46 ? -4.734 24.188 0.899 1 96.38 46 GLU B C 1
ATOM 1492 O O . GLU B 1 46 ? -5.789 24.016 0.286 1 96.38 46 GLU B O 1
ATOM 1497 N N . LEU B 1 47 ? -3.584 24.391 0.362 1 96.12 47 LEU B N 1
ATOM 1498 C CA . LEU B 1 47 ? -3.467 24.484 -1.09 1 96.12 47 LEU B CA 1
ATOM 1499 C C . LEU B 1 47 ? -3.891 23.172 -1.745 1 96.12 47 LEU B C 1
ATOM 1501 O O . LEU B 1 47 ? -4.516 23.172 -2.809 1 96.12 47 LEU B O 1
ATOM 1505 N N . TYR B 1 48 ? -3.619 22.109 -1.118 1 97.19 48 TYR B N 1
ATOM 1506 C CA . TYR B 1 48 ? -3.836 20.812 -1.749 1 97.19 48 TYR B CA 1
ATOM 1507 C C . TYR B 1 48 ? -4.992 20.078 -1.089 1 97.19 48 TYR B C 1
ATOM 1509 O O . TYR B 1 48 ? -5.203 18.891 -1.343 1 97.19 48 TYR B O 1
ATOM 1517 N N . ASN B 1 49 ? -5.68 20.719 -0.168 1 97.5 49 ASN B N 1
ATOM 1518 C CA . ASN B 1 49 ? -6.867 20.188 0.503 1 97.5 49 ASN B CA 1
ATOM 1519 C C . ASN B 1 49 ? -6.543 18.953 1.323 1 97.5 49 ASN B C 1
ATOM 1521 O O . ASN B 1 49 ? -7.324 17.984 1.344 1 97.5 49 ASN B O 1
ATOM 1525 N N . VAL B 1 50 ? -5.328 18.922 1.841 1 98.06 50 VAL B N 1
ATOM 1526 C CA . VAL B 1 50 ? -4.934 17.906 2.816 1 98.06 50 VAL B CA 1
ATOM 1527 C C . VAL B 1 50 ? -5.316 18.359 4.223 1 98.06 50 VAL B C 1
ATOM 1529 O O . VAL B 1 50 ? -5.012 19.5 4.613 1 98.06 50 VAL B O 1
ATOM 1532 N N . LYS B 1 51 ? -5.984 17.5 4.965 1 98.19 51 LYS B N 1
ATOM 1533 C CA . LYS B 1 51 ? -6.379 17.844 6.328 1 98.19 51 LYS B CA 1
ATOM 1534 C C . LYS B 1 51 ? -5.586 17.031 7.352 1 98.19 51 LYS B C 1
ATOM 1536 O O . LYS B 1 51 ? -5.344 15.836 7.152 1 98.19 51 LYS B O 1
ATOM 1541 N N . VAL B 1 52 ? -5.242 17.703 8.406 1 98.56 52 VAL B N 1
ATOM 1542 C CA . VAL B 1 52 ? -4.488 17 9.438 1 98.56 52 VAL B CA 1
ATOM 1543 C C . VAL B 1 52 ? -5.043 17.328 10.82 1 98.56 52 VAL B C 1
ATOM 1545 O O . VAL B 1 52 ? -5.297 18.5 11.117 1 98.56 52 VAL B O 1
ATOM 1548 N N . GLU B 1 53 ? -5.398 16.312 11.531 1 98.19 53 GLU B N 1
ATOM 1549 C CA . GLU B 1 53 ? -5.633 16.391 12.977 1 98.19 53 GLU B CA 1
ATOM 1550 C C . GLU B 1 53 ? -4.422 15.891 13.758 1 98.19 53 GLU B C 1
ATOM 1552 O O . GLU B 1 53 ? -4.012 14.734 13.602 1 98.19 53 GLU B O 1
ATOM 1557 N N . ARG B 1 54 ? -3.859 16.766 14.547 1 98 54 ARG B N 1
ATOM 1558 C CA . ARG B 1 54 ? -2.635 16.422 15.25 1 98 54 ARG B CA 1
ATOM 1559 C C . ARG B 1 54 ? -2.943 15.836 16.625 1 98 54 ARG B C 1
ATOM 1561 O O . ARG B 1 54 ? -3.957 16.188 17.234 1 98 54 ARG B O 1
ATOM 1568 N N . LYS B 1 55 ? -2.086 14.898 17.094 1 97.44 55 LYS B N 1
ATOM 1569 C CA . LYS B 1 55 ? -2.17 14.281 18.422 1 97.44 55 LYS B CA 1
ATOM 1570 C C . LYS B 1 55 ? -3.59 13.812 18.719 1 97.44 55 LYS B C 1
ATOM 1572 O O . LYS B 1 55 ? -4.164 14.164 19.75 1 97.44 55 LYS B O 1
ATOM 1577 N N . VAL B 1 56 ? -4.094 12.992 17.891 1 98.06 56 VAL B N 1
ATOM 1578 C CA . VAL B 1 56 ? -5.465 12.508 17.984 1 98.06 56 VAL B CA 1
ATOM 1579 C C . VAL B 1 56 ? -5.625 11.664 19.25 1 98.06 56 VAL B C 1
ATOM 1581 O O . VAL B 1 56 ? -4.758 10.844 19.562 1 98.06 56 VAL B O 1
ATOM 1584 N N . SER B 1 57 ? -6.711 11.812 19.906 1 97.94 57 SER B N 1
ATOM 1585 C CA . SER B 1 57 ? -6.957 11.094 21.156 1 97.94 57 SER B CA 1
ATOM 1586 C C . SER B 1 57 ? -7.348 9.648 20.906 1 97.94 57 SER B C 1
ATOM 1588 O O . SER B 1 57 ? -7.891 9.32 19.844 1 97.94 57 SER B O 1
ATOM 1590 N N . PRO B 1 58 ? -7.066 8.812 21.922 1 97.44 58 PRO B N 1
ATOM 1591 C CA . PRO B 1 58 ? -7.504 7.418 21.812 1 97.44 58 PRO B CA 1
ATOM 1592 C C . PRO B 1 58 ? -9.008 7.285 21.609 1 97.44 58 PRO B C 1
ATOM 1594 O O . PRO B 1 58 ? -9.469 6.371 20.922 1 97.44 58 PRO B O 1
ATOM 1597 N N . GLU B 1 59 ? -9.766 8.172 22.25 1 98.06 59 GLU B N 1
ATOM 1598 C CA . GLU B 1 59 ? -11.219 8.156 22.078 1 98.06 59 GLU B CA 1
ATOM 1599 C C . GLU B 1 59 ? -11.609 8.398 20.625 1 98.06 59 GLU B C 1
ATOM 1601 O O . GLU B 1 59 ? -12.492 7.715 20.094 1 98.06 59 GLU B O 1
ATOM 1606 N N . ARG B 1 60 ? -10.992 9.32 19.984 1 97.94 60 ARG B N 1
ATOM 1607 C CA . ARG B 1 60 ? -11.242 9.641 18.594 1 97.94 60 ARG B CA 1
ATOM 1608 C C . ARG B 1 60 ? -10.883 8.469 17.688 1 97.94 60 ARG B C 1
ATOM 1610 O O . ARG B 1 60 ? -11.609 8.164 16.734 1 97.94 60 ARG B O 1
ATOM 1617 N N . LEU B 1 61 ? -9.836 7.844 17.969 1 98.19 61 LEU B N 1
ATOM 1618 C CA . LEU B 1 61 ? -9.398 6.684 17.203 1 98.19 61 LEU B CA 1
ATOM 1619 C C . LEU B 1 61 ? -10.406 5.543 17.312 1 98.19 61 LEU B C 1
ATOM 1621 O O . LEU B 1 61 ? -10.695 4.863 16.328 1 98.19 61 LEU B O 1
ATOM 1625 N N . THR B 1 62 ? -10.875 5.309 18.547 1 97.94 62 THR B N 1
ATOM 1626 C CA . THR B 1 62 ? -11.891 4.277 18.766 1 97.94 62 THR B CA 1
ATOM 1627 C C . THR B 1 62 ? -13.172 4.602 18 1 97.94 62 THR B C 1
ATOM 1629 O O . THR B 1 62 ? -13.773 3.721 17.391 1 97.94 62 THR B O 1
ATOM 1632 N N . GLU B 1 63 ? -13.523 5.867 18.031 1 97.75 63 GLU B N 1
ATOM 1633 C CA . GLU B 1 63 ? -14.711 6.332 17.312 1 97.75 63 GLU B CA 1
ATOM 1634 C C . GLU B 1 63 ? -14.602 6.059 15.82 1 97.75 63 GLU B C 1
ATOM 1636 O O . GLU B 1 63 ? -15.578 5.652 15.188 1 97.75 63 GLU B O 1
ATOM 1641 N N . LEU B 1 64 ? -13.445 6.172 15.289 1 96.62 64 LEU B N 1
ATOM 1642 C CA . LEU B 1 64 ? -13.219 6.008 13.859 1 96.62 64 LEU B CA 1
ATOM 1643 C C . LEU B 1 64 ? -13.039 4.535 13.508 1 96.62 64 LEU B C 1
ATOM 1645 O O . LEU B 1 64 ? -13.086 4.164 12.328 1 96.62 64 LEU B O 1
ATOM 1649 N N . GLY B 1 65 ? -12.789 3.611 14.5 1 97.44 65 GLY B N 1
ATOM 1650 C CA . GLY B 1 65 ? -12.547 2.201 14.242 1 97.44 65 GLY B CA 1
ATOM 1651 C C . GLY B 1 65 ? -11.195 1.93 13.609 1 97.44 65 GLY B C 1
ATOM 1652 O O . GLY B 1 65 ? -11.062 1.024 12.781 1 97.44 65 GLY B O 1
ATOM 1653 N N . VAL B 1 66 ? -10.18 2.678 14.023 1 97.75 66 VAL B N 1
ATOM 1654 C CA . VAL B 1 66 ? -8.859 2.637 13.391 1 97.75 66 VAL B CA 1
ATOM 1655 C C . VAL B 1 66 ? -8.266 1.239 13.539 1 97.75 66 VAL B C 1
ATOM 1657 O O . VAL B 1 66 ? -7.523 0.781 12.664 1 97.75 66 VAL B O 1
ATOM 1660 N N . SER B 1 67 ? -8.578 0.557 14.586 1 96.31 67 SER B N 1
ATOM 1661 C CA . SER B 1 67 ? -8.023 -0.767 14.836 1 96.31 67 SER B CA 1
ATOM 1662 C C . SER B 1 67 ? -8.391 -1.747 13.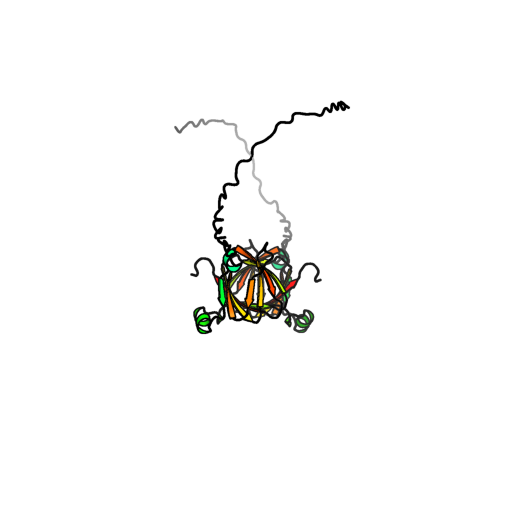734 1 96.31 67 SER B C 1
ATOM 1664 O O . SER B 1 67 ? -7.75 -2.787 13.57 1 96.31 67 SER B O 1
ATOM 1666 N N . LYS B 1 68 ? -9.383 -1.471 12.93 1 95.12 68 LYS B N 1
ATOM 1667 C CA . LYS B 1 68 ? -9.852 -2.361 11.875 1 95.12 68 LYS B CA 1
ATOM 1668 C C . LYS B 1 68 ? -9.266 -1.96 10.523 1 95.12 68 LYS B C 1
ATOM 1670 O O . LYS B 1 68 ? -9.492 -2.641 9.516 1 95.12 68 LYS B O 1
ATOM 1675 N N . TRP B 1 69 ? -8.578 -0.868 10.508 1 96.62 69 TRP B N 1
ATOM 1676 C CA . TRP B 1 69 ? -8.047 -0.363 9.25 1 96.62 69 TRP B CA 1
ATOM 1677 C C . TRP B 1 69 ? -6.859 -1.203 8.781 1 96.62 69 TRP B C 1
ATOM 1679 O O . TRP B 1 69 ? -6.281 -1.957 9.57 1 96.62 69 TRP B O 1
ATOM 1689 N N . SER B 1 70 ? -6.523 -1.113 7.516 1 96.69 70 SER B N 1
ATOM 1690 C CA . SER B 1 70 ? -5.352 -1.768 6.945 1 96.69 70 SER B CA 1
ATOM 1691 C C . SER B 1 70 ? -4.062 -1.187 7.516 1 96.69 70 SER B C 1
ATOM 1693 O O . SER B 1 70 ? -4.02 -0.016 7.898 1 96.69 70 SER B O 1
ATOM 1695 N N . VAL B 1 71 ? -3.012 -1.973 7.602 1 98.06 71 VAL B N 1
ATOM 1696 C CA . VAL B 1 71 ? -1.729 -1.562 8.156 1 98.06 71 VAL B CA 1
ATOM 1697 C C . VAL B 1 71 ? -0.669 -1.542 7.059 1 98.06 71 VAL B C 1
ATOM 1699 O O . VAL B 1 71 ? -0.61 -2.451 6.23 1 98.06 71 VAL B O 1
ATOM 1702 N N . TRP B 1 72 ? 0.118 -0.521 7.047 1 97.5 72 TRP B N 1
ATOM 1703 C CA . TRP B 1 72 ? 1.265 -0.41 6.152 1 97.5 72 TRP B CA 1
ATOM 1704 C C . TRP B 1 72 ? 2.531 -0.064 6.93 1 97.5 72 TRP B C 1
ATOM 1706 O O . TRP B 1 72 ? 2.523 0.842 7.766 1 97.5 72 TRP B O 1
ATOM 1716 N N . LYS B 1 73 ? 3.58 -0.811 6.773 1 97.88 73 LYS B N 1
ATOM 1717 C CA . LYS B 1 73 ? 4.879 -0.591 7.41 1 97.88 73 LYS B CA 1
ATOM 1718 C C . LYS B 1 73 ? 6.004 -0.618 6.383 1 97.88 73 LYS B C 1
ATOM 1720 O O . LYS B 1 73 ? 6.008 -1.455 5.477 1 97.88 73 LYS B O 1
ATOM 1725 N N . THR B 1 74 ? 6.934 0.261 6.578 1 96.75 74 THR B N 1
ATOM 1726 C CA . THR B 1 74 ? 8.094 0.297 5.699 1 96.75 74 THR B CA 1
ATOM 1727 C C . THR B 1 74 ? 9.32 0.833 6.441 1 96.75 74 THR B C 1
ATOM 1729 O O . THR B 1 74 ? 9.195 1.353 7.555 1 96.75 74 THR B O 1
ATOM 1732 N N . GLY B 1 75 ? 10.477 0.507 5.949 1 95.06 75 GLY B N 1
ATOM 1733 C CA . GLY B 1 75 ? 11.68 1.205 6.367 1 95.06 75 GLY B CA 1
ATOM 1734 C C . GLY B 1 75 ? 11.938 2.475 5.578 1 95.06 75 GLY B C 1
ATOM 1735 O O . GLY B 1 75 ? 11 3.098 5.07 1 95.06 75 GLY B O 1
ATOM 1736 N N . LYS B 1 76 ? 13.188 2.924 5.57 1 95.06 76 LYS B N 1
ATOM 1737 C CA . LYS B 1 76 ? 13.562 4.066 4.738 1 95.06 76 LYS B CA 1
ATOM 1738 C C . LYS B 1 76 ? 13.211 3.818 3.275 1 95.06 76 LYS B C 1
ATOM 1740 O O . LYS B 1 76 ? 13.578 2.783 2.711 1 95.06 76 LYS B O 1
ATOM 1745 N N . SER B 1 77 ? 12.445 4.762 2.717 1 93 77 SER B N 1
ATOM 1746 C CA . SER B 1 77 ? 12 4.574 1.339 1 93 77 SER B CA 1
ATOM 1747 C C . SER B 1 77 ? 11.422 5.863 0.765 1 93 77 SER B C 1
ATOM 1749 O O . SER B 1 77 ? 11.172 6.82 1.501 1 93 77 SER B O 1
ATOM 1751 N N . LYS B 1 78 ? 11.281 5.859 -0.514 1 92.31 78 LYS B N 1
ATOM 1752 C CA . LYS B 1 78 ? 10.578 6.887 -1.272 1 92.31 78 LYS B CA 1
ATOM 1753 C C . LYS B 1 78 ? 9.633 6.266 -2.301 1 92.31 78 LYS B C 1
ATOM 1755 O O . LYS B 1 78 ? 10.031 5.359 -3.039 1 92.31 78 LYS B O 1
ATOM 1760 N N . LEU B 1 79 ? 8.445 6.738 -2.326 1 90.44 79 LEU B N 1
ATOM 1761 C CA . LEU B 1 79 ? 7.516 6.195 -3.311 1 90.44 79 LEU B CA 1
ATOM 1762 C C . LEU B 1 79 ? 6.582 7.281 -3.836 1 90.44 79 LEU B C 1
ATOM 1764 O O . LEU B 1 79 ? 6.129 8.141 -3.074 1 90.44 79 LEU B O 1
ATOM 1768 N N . PRO B 1 80 ? 6.34 7.277 -5.086 1 91.31 80 PRO B N 1
ATOM 1769 C CA . PRO B 1 80 ? 5.27 8.117 -5.633 1 91.31 80 PRO B CA 1
ATOM 1770 C C . PRO B 1 80 ? 3.881 7.531 -5.379 1 91.31 80 PRO B C 1
ATOM 1772 O O . PRO B 1 80 ? 3.699 6.312 -5.43 1 91.31 80 PRO B O 1
ATOM 1775 N N . TRP B 1 81 ? 2.943 8.406 -5.055 1 92.19 81 TRP B N 1
ATOM 1776 C CA . TRP B 1 81 ? 1.585 7.922 -4.828 1 92.19 81 TRP B CA 1
ATOM 1777 C C . TRP B 1 81 ? 0.564 8.836 -5.504 1 92.19 81 TRP B C 1
ATOM 1779 O O . TRP B 1 81 ? 0.708 10.055 -5.488 1 92.19 81 TRP B O 1
ATOM 1789 N N . ASP B 1 82 ? -0.351 8.172 -6.148 1 91.25 82 ASP B N 1
ATOM 1790 C CA . ASP B 1 82 ? -1.481 8.828 -6.801 1 91.25 82 ASP B CA 1
ATOM 1791 C C . ASP B 1 82 ? -2.807 8.367 -6.195 1 91.25 82 ASP B C 1
ATOM 1793 O O . ASP B 1 82 ? -3.24 7.234 -6.43 1 91.25 82 ASP B O 1
ATOM 1797 N N . TRP B 1 83 ? -3.48 9.281 -5.488 1 92.69 83 TRP B N 1
ATOM 1798 C CA . TRP B 1 83 ? -4.727 8.906 -4.824 1 92.69 83 TRP B CA 1
ATOM 1799 C C . TRP B 1 83 ? -5.891 8.914 -5.809 1 92.69 83 TRP B C 1
ATOM 1801 O O . TRP B 1 83 ? -6.25 9.961 -6.352 1 92.69 83 TRP B O 1
ATOM 1811 N N . GLN B 1 84 ? -6.508 7.746 -5.941 1 86.12 84 GLN B N 1
ATOM 1812 C CA . GLN B 1 84 ? -7.676 7.629 -6.809 1 86.12 84 GLN B CA 1
ATOM 1813 C C . GLN B 1 84 ? -8.969 7.754 -6.012 1 86.12 84 GLN B C 1
ATOM 1815 O O . GLN B 1 84 ? -10.055 7.82 -6.594 1 86.12 84 GLN B O 1
ATOM 1820 N N . VAL B 1 85 ? -8.945 7.738 -4.711 1 89.69 85 VAL B N 1
ATOM 1821 C CA . VAL B 1 85 ? -10.039 7.926 -3.762 1 89.69 85 VAL B CA 1
ATOM 1822 C C . VAL B 1 85 ? -9.523 8.648 -2.52 1 89.69 85 VAL B C 1
ATOM 1824 O O . VAL B 1 85 ? -8.312 8.711 -2.285 1 89.69 85 VAL B O 1
ATOM 1827 N N . ASP B 1 86 ? -10.438 9.211 -1.731 1 94.75 86 ASP B N 1
ATOM 1828 C CA . ASP B 1 86 ? -10.031 9.781 -0.453 1 94.75 86 ASP B CA 1
ATOM 1829 C C . ASP B 1 86 ? -9.453 8.711 0.471 1 94.75 86 ASP B C 1
ATOM 1831 O O . ASP B 1 86 ? -9.969 7.59 0.528 1 94.75 86 ASP B O 1
ATOM 1835 N N . GLN B 1 87 ? -8.445 9.109 1.214 1 96.12 87 GLN B N 1
ATOM 1836 C CA . GLN B 1 87 ? -7.809 8.18 2.145 1 96.12 87 GLN B CA 1
ATOM 1837 C C . GLN B 1 87 ? -7.578 8.836 3.504 1 96.12 87 GLN B C 1
ATOM 1839 O O . GLN B 1 87 ? -7.102 9.969 3.578 1 96.12 87 GLN B O 1
ATOM 1844 N N . LEU B 1 88 ? -7.957 8.172 4.578 1 98 88 LEU B N 1
ATOM 1845 C CA . LEU B 1 88 ? -7.578 8.531 5.938 1 98 88 LEU B CA 1
ATOM 1846 C C . LEU B 1 88 ? -6.383 7.707 6.406 1 98 88 LEU B C 1
ATOM 1848 O O . LEU B 1 88 ? -6.348 6.488 6.211 1 98 88 LEU B O 1
ATOM 1852 N N . VAL B 1 89 ? -5.449 8.445 6.969 1 98.69 89 VAL B N 1
ATOM 1853 C CA . VAL B 1 89 ? -4.223 7.805 7.43 1 98.69 89 VAL B CA 1
ATOM 1854 C C . VAL B 1 89 ? -3.938 8.211 8.875 1 98.69 89 VAL B C 1
ATOM 1856 O O . VAL B 1 89 ? -3.828 9.398 9.188 1 98.69 89 VAL B O 1
ATOM 1859 N N . TYR B 1 90 ? -3.867 7.246 9.719 1 98.94 90 TYR B N 1
ATOM 1860 C CA . TYR B 1 90 ? -3.348 7.461 11.07 1 98.94 90 TYR B CA 1
ATOM 1861 C C . TYR B 1 90 ? -1.914 6.957 11.188 1 98.94 90 TYR B C 1
ATOM 1863 O O . TYR B 1 90 ? -1.65 5.766 10.992 1 98.94 90 TYR B O 1
ATOM 1871 N N . ILE B 1 91 ? -1.007 7.82 11.562 1 98.88 91 ILE B N 1
ATOM 1872 C CA . ILE B 1 91 ? 0.402 7.457 11.664 1 98.88 91 ILE B CA 1
ATOM 1873 C C . ILE B 1 91 ? 0.703 6.938 13.07 1 98.88 91 ILE B C 1
ATOM 1875 O O . ILE B 1 91 ? 0.574 7.676 14.055 1 98.88 91 ILE B O 1
ATOM 1879 N N . GLU B 1 92 ? 1.147 5.719 13.102 1 98.69 92 GLU B N 1
ATOM 1880 C CA . GLU B 1 92 ? 1.413 5.082 14.391 1 98.69 92 GLU B CA 1
ATOM 1881 C C . GLU B 1 92 ? 2.873 5.258 14.797 1 98.69 92 GLU B C 1
ATOM 1883 O O . GLU B 1 92 ? 3.184 5.324 15.992 1 98.69 92 GLU B O 1
ATOM 1888 N N . GLU B 1 93 ? 3.746 5.195 13.914 1 98.5 93 GLU B N 1
ATOM 1889 C CA . GLU B 1 93 ? 5.184 5.277 14.141 1 98.5 93 GLU B CA 1
ATOM 1890 C C . GLU B 1 93 ? 5.879 6.035 13.016 1 98.5 93 GLU B C 1
ATOM 1892 O O . GLU B 1 93 ? 5.547 5.859 11.844 1 98.5 93 GLU B O 1
ATOM 1897 N N . GLY B 1 94 ? 6.844 6.895 13.398 1 98.5 94 GLY B N 1
ATOM 1898 C CA . GLY B 1 94 ? 7.711 7.535 12.422 1 98.5 94 GLY B CA 1
ATOM 1899 C C . GLY B 1 94 ? 7.121 8.805 11.844 1 98.5 94 GLY B C 1
ATOM 1900 O O . GLY B 1 94 ? 6.305 9.469 12.484 1 98.5 94 GLY B O 1
ATOM 1901 N N . GLU B 1 95 ? 7.699 9.188 10.695 1 98.69 95 GLU B N 1
ATOM 1902 C CA . GLU B 1 95 ? 7.312 10.422 10.023 1 98.69 95 GLU B CA 1
ATOM 1903 C C . GLU B 1 95 ? 7.336 10.258 8.508 1 98.69 95 GLU B C 1
ATOM 1905 O O . GLU B 1 95 ? 8.039 9.398 7.98 1 98.69 95 GLU B O 1
ATOM 1910 N N . VAL B 1 96 ? 6.473 11.109 7.863 1 98.69 96 VAL B N 1
ATOM 1911 C CA . VAL B 1 96 ? 6.449 11.133 6.402 1 98.69 96 VAL B CA 1
ATOM 1912 C C . VAL B 1 96 ? 6.527 12.57 5.906 1 98.69 96 VAL B C 1
ATOM 1914 O O . VAL B 1 96 ? 5.895 13.469 6.469 1 98.69 96 VAL B O 1
ATOM 1917 N N . ARG B 1 97 ? 7.391 12.781 4.945 1 98.75 97 ARG B N 1
ATOM 1918 C CA . ARG B 1 97 ? 7.359 14.016 4.164 1 98.75 97 ARG B CA 1
ATOM 1919 C C . ARG B 1 97 ? 6.613 13.812 2.852 1 98.75 97 ARG B C 1
ATOM 1921 O O . ARG B 1 97 ? 6.914 12.883 2.098 1 98.75 97 ARG B O 1
ATOM 1928 N N . VAL B 1 98 ? 5.645 14.648 2.672 1 98.69 98 VAL B N 1
ATOM 1929 C CA . VAL B 1 98 ? 4.793 14.586 1.486 1 98.69 98 VAL B CA 1
ATOM 1930 C C . VAL B 1 98 ? 5.117 15.758 0.56 1 98.69 98 VAL B C 1
ATOM 1932 O O . VAL B 1 98 ? 4.914 16.922 0.92 1 98.69 98 VAL B O 1
ATOM 1935 N N . VAL B 1 99 ? 5.59 15.445 -0.646 1 98.31 99 VAL B N 1
ATOM 1936 C CA . VAL B 1 99 ? 5.941 16.469 -1.625 1 98.31 99 VAL B CA 1
ATOM 1937 C C . VAL B 1 99 ? 4.949 16.438 -2.783 1 98.31 99 VAL B C 1
ATOM 1939 O O . VAL B 1 99 ? 5.035 15.578 -3.666 1 98.31 99 VAL B O 1
ATOM 1942 N N . PRO B 1 100 ? 4.055 17.375 -2.795 1 98.19 100 PRO B N 1
ATOM 1943 C CA . PRO B 1 100 ? 3.111 17.391 -3.916 1 98.19 100 PRO B CA 1
ATOM 1944 C C . PRO B 1 100 ? 3.807 17.484 -5.273 1 98.19 100 PRO B C 1
ATOM 1946 O O . PRO B 1 100 ? 4.832 18.156 -5.398 1 98.19 100 PRO B O 1
ATOM 1949 N N . GLN B 1 101 ? 3.215 16.797 -6.234 1 96.06 101 GLN B N 1
ATOM 1950 C CA . GLN B 1 101 ? 3.771 16.844 -7.582 1 96.06 101 GLN B CA 1
ATOM 1951 C C . GLN B 1 101 ? 3.945 18.297 -8.047 1 96.06 101 GLN B C 1
ATOM 1953 O O . GLN B 1 101 ? 3.027 19.109 -7.918 1 96.06 101 GLN B O 1
ATOM 1958 N N . GLY B 1 102 ? 5.086 18.562 -8.508 1 92.88 102 GLY B N 1
ATOM 1959 C CA . GLY B 1 102 ? 5.355 19.891 -9.047 1 92.88 102 GLY B CA 1
ATOM 1960 C C . GLY B 1 102 ? 5.77 20.891 -7.984 1 92.88 102 GLY B C 1
ATOM 1961 O O . GLY B 1 102 ? 6.066 22.047 -8.297 1 92.88 102 GLY B O 1
ATOM 1962 N N . SER B 1 103 ? 5.727 20.5 -6.758 1 94.19 103 SER B N 1
ATOM 1963 C CA . SER B 1 103 ? 6.078 21.422 -5.68 1 94.19 103 SER B CA 1
ATOM 1964 C C . SER B 1 103 ? 7.531 21.234 -5.25 1 94.19 103 SER B C 1
ATOM 1966 O O . SER B 1 103 ? 8.086 20.141 -5.367 1 94.19 103 SER B O 1
ATOM 1968 N N . LYS B 1 104 ? 8.078 22.297 -4.73 1 93.88 104 LYS B N 1
ATOM 1969 C CA . LYS B 1 104 ? 9.406 22.219 -4.133 1 93.88 104 LYS B CA 1
ATOM 1970 C C . LYS B 1 104 ? 9.32 22.141 -2.611 1 93.88 104 LYS B C 1
ATOM 1972 O O . LYS B 1 104 ? 10.328 21.938 -1.936 1 93.88 104 LYS B O 1
ATOM 1977 N N . ARG B 1 105 ? 8.18 22.391 -2.156 1 97 105 ARG B N 1
ATOM 1978 C CA . ARG B 1 105 ? 7.941 22.344 -0.717 1 97 105 ARG B CA 1
ATOM 1979 C C . ARG B 1 105 ? 7.254 21.031 -0.32 1 97 105 ARG B C 1
ATOM 1981 O O . ARG B 1 105 ? 6.816 20.266 -1.182 1 97 105 ARG B O 1
ATOM 1988 N N . PHE B 1 106 ? 7.328 20.75 1.046 1 98.06 106 PHE B N 1
ATOM 1989 C CA . PHE B 1 106 ? 6.719 19.516 1.511 1 98.06 106 PHE B CA 1
ATOM 1990 C C . PHE B 1 106 ? 5.879 19.75 2.76 1 98.06 106 PHE B C 1
ATOM 1992 O O . PHE B 1 106 ? 6.078 20.75 3.465 1 98.06 106 PHE B O 1
ATOM 1999 N N . MET B 1 107 ? 4.93 18.859 2.936 1 98.56 107 MET B N 1
ATOM 2000 C CA . MET B 1 107 ? 4.242 18.688 4.211 1 98.56 107 MET B CA 1
ATOM 2001 C C . MET B 1 107 ? 4.91 17.594 5.047 1 98.56 107 MET B C 1
ATOM 2003 O O . MET B 1 107 ? 5.543 16.688 4.5 1 98.56 107 MET B O 1
ATOM 2007 N N . GLN B 1 108 ? 4.781 17.797 6.34 1 98.56 108 GLN B N 1
ATOM 2008 C CA . GLN B 1 108 ? 5.344 16.781 7.234 1 98.56 108 GLN B CA 1
ATOM 2009 C C . GLN B 1 108 ? 4.309 16.328 8.258 1 98.56 108 GLN B C 1
ATOM 2011 O O . GLN B 1 108 ? 3.662 17.156 8.906 1 98.56 108 GLN B O 1
ATOM 2016 N N . PHE B 1 109 ? 4.195 15.023 8.344 1 98.75 109 PHE B N 1
ATOM 2017 C CA . PHE B 1 109 ? 3.275 14.438 9.312 1 98.75 109 PHE B CA 1
ATOM 2018 C C . PHE B 1 109 ? 3.99 13.414 10.188 1 98.75 109 PHE B C 1
ATOM 2020 O O . PHE B 1 109 ? 4.922 12.742 9.727 1 98.75 109 PHE B O 1
ATOM 2027 N N . LEU B 1 110 ? 3.535 13.27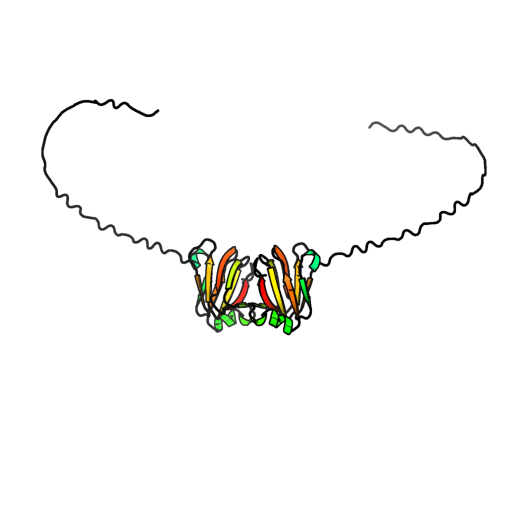3 11.477 1 98.56 110 LEU B N 1
ATOM 2028 C CA . LEU B 1 110 ? 4.238 12.438 12.445 1 98.56 110 LEU B CA 1
ATOM 2029 C C . LEU B 1 110 ? 3.266 11.539 13.203 1 98.56 110 LEU B C 1
ATOM 2031 O O . LEU B 1 110 ? 2.053 11.758 13.156 1 98.56 110 LEU B O 1
ATOM 2035 N N . ALA B 1 111 ? 3.916 10.578 13.945 1 98.69 111 ALA B N 1
ATOM 2036 C CA . ALA B 1 111 ? 3.127 9.695 14.797 1 98.69 111 ALA B CA 1
ATOM 2037 C C . ALA B 1 111 ? 2.117 10.492 15.625 1 98.69 111 ALA B C 1
ATOM 2039 O O . ALA B 1 111 ? 2.453 11.531 16.188 1 98.69 111 ALA B O 1
ATOM 2040 N N . GLY B 1 112 ? 0.876 10.016 15.578 1 98.75 112 GLY B N 1
ATOM 2041 C CA . GLY B 1 112 ? -0.19 10.672 16.312 1 98.75 112 GLY B CA 1
ATOM 2042 C C . GLY B 1 112 ? -1.079 11.531 15.438 1 98.75 112 GLY B C 1
ATOM 2043 O O . GLY B 1 112 ? -2.145 11.977 15.867 1 98.75 112 GLY B O 1
ATOM 2044 N N . ASP B 1 113 ? -0.619 11.812 14.18 1 98.88 113 ASP B N 1
ATOM 2045 C CA . ASP B 1 113 ? -1.411 12.617 13.25 1 98.88 113 ASP B CA 1
ATOM 2046 C C . ASP B 1 113 ? -2.441 11.758 12.523 1 98.88 113 ASP B C 1
ATOM 2048 O O . ASP B 1 113 ? -2.156 10.617 12.148 1 98.88 113 ASP B O 1
ATOM 2052 N N . LEU B 1 114 ? -3.625 12.25 12.305 1 98.88 114 LEU B N 1
ATOM 2053 C CA . LEU B 1 114 ? -4.641 11.75 11.383 1 98.88 114 LEU B CA 1
ATOM 2054 C C . LEU B 1 114 ? -4.727 12.641 10.141 1 98.88 114 LEU B C 1
ATOM 2056 O O . LEU B 1 114 ? -5.082 13.82 10.242 1 98.88 114 LEU B O 1
ATOM 2060 N N . VAL B 1 115 ? -4.355 12.062 9.023 1 98.75 115 VAL B N 1
ATOM 2061 C CA . VAL B 1 115 ? -4.258 12.828 7.785 1 98.75 115 VAL B CA 1
ATOM 2062 C C . VAL B 1 115 ? -5.324 12.367 6.797 1 98.75 115 VAL B C 1
ATOM 2064 O O . VAL B 1 115 ? -5.547 11.164 6.633 1 98.75 115 VAL B O 1
ATOM 2067 N N . ARG B 1 116 ? -6.016 13.227 6.164 1 98.44 116 ARG B N 1
ATOM 2068 C CA . ARG B 1 116 ? -6.906 12.93 5.047 1 98.44 116 ARG B CA 1
ATOM 2069 C C . ARG B 1 116 ? -6.32 13.438 3.73 1 98.44 116 ARG B C 1
ATOM 2071 O O . ARG B 1 116 ? -6.125 14.641 3.555 1 98.44 116 ARG B O 1
ATOM 2078 N N . TYR B 1 117 ? -6.004 12.539 2.887 1 98.06 117 TYR B N 1
ATOM 2079 C CA . TYR B 1 117 ? -5.578 12.883 1.535 1 98.06 117 TYR B CA 1
ATOM 2080 C C . TYR B 1 117 ? -6.758 12.875 0.573 1 98.06 117 TYR B C 1
ATOM 2082 O O . TYR B 1 117 ? -7.539 11.922 0.545 1 98.06 117 TYR B O 1
ATOM 2090 N N . PRO B 1 118 ? -6.844 13.852 -0.273 1 97.31 118 PRO B N 1
ATOM 2091 C CA . PRO B 1 118 ? -8 13.914 -1.172 1 97.31 118 PRO B CA 1
ATOM 2092 C C . PRO B 1 118 ? -7.801 13.102 -2.449 1 97.31 118 PRO B C 1
ATOM 2094 O O . PRO B 1 118 ? -6.664 12.922 -2.898 1 97.31 118 PRO B O 1
ATOM 2097 N N . LYS B 1 119 ? -8.922 12.672 -3.008 1 94.38 119 LYS B N 1
ATOM 2098 C CA . LYS B 1 119 ? -8.914 12.07 -4.34 1 94.38 119 LYS B CA 1
ATOM 2099 C C . LYS B 1 119 ? -8.18 12.969 -5.34 1 94.38 119 LYS B C 1
ATOM 2101 O O . LYS B 1 119 ? -8.281 14.195 -5.266 1 94.38 119 LYS B O 1
ATOM 2106 N N . TRP B 1 120 ? -7.336 12.367 -6.246 1 93.56 120 TRP B N 1
ATOM 2107 C CA . TRP B 1 120 ? -6.613 12.938 -7.375 1 93.56 120 TRP B CA 1
ATOM 2108 C C . TRP B 1 120 ? -5.348 13.656 -6.906 1 93.56 120 TRP B C 1
ATOM 2110 O O . TRP B 1 120 ? -4.633 14.25 -7.711 1 93.56 120 TRP B O 1
ATOM 2120 N N . PHE B 1 121 ? -5.113 13.688 -5.613 1 96.44 121 PHE B N 1
ATOM 2121 C CA . PHE B 1 121 ? -3.848 14.195 -5.109 1 96.44 121 PHE B CA 1
ATOM 2122 C C . PHE B 1 121 ? -2.691 13.297 -5.523 1 96.44 121 PHE B C 1
ATOM 2124 O O . PHE B 1 121 ? -2.822 12.07 -5.512 1 96.44 121 PHE B O 1
ATOM 2131 N N . GLU B 1 122 ? -1.57 13.844 -5.953 1 96.81 122 GLU B N 1
ATOM 2132 C CA . GLU B 1 122 ? -0.348 13.148 -6.34 1 96.81 122 GLU B CA 1
ATOM 2133 C C . GLU B 1 122 ? 0.867 13.711 -5.609 1 96.81 122 GLU B C 1
ATOM 2135 O O . GLU B 1 122 ? 1.051 14.93 -5.555 1 96.81 122 GLU B O 1
ATOM 2140 N N . ALA B 1 123 ? 1.707 12.82 -5.066 1 98.12 123 ALA B N 1
ATOM 2141 C CA . ALA B 1 123 ? 2.859 13.297 -4.305 1 98.12 123 ALA B CA 1
ATOM 2142 C C . ALA B 1 123 ? 3.938 12.219 -4.215 1 98.12 123 ALA B C 1
ATOM 2144 O O . ALA B 1 123 ? 3.674 11.047 -4.469 1 98.12 123 ALA B O 1
ATOM 2145 N N . ASP B 1 124 ? 5.145 12.656 -3.9 1 96.75 124 ASP B N 1
ATOM 2146 C CA . ASP B 1 124 ? 6.207 11.766 -3.455 1 96.75 124 ASP B CA 1
ATOM 2147 C C . ASP B 1 124 ? 6.238 11.664 -1.932 1 96.75 124 ASP B C 1
ATOM 2149 O O . ASP B 1 124 ? 6.273 12.688 -1.238 1 96.75 124 ASP B O 1
ATOM 2153 N N . LEU B 1 125 ? 6.172 10.484 -1.431 1 97.62 125 LEU B N 1
ATOM 2154 C CA . LEU B 1 125 ? 6.258 10.234 0.004 1 97.62 125 LEU B CA 1
ATOM 2155 C C . LEU B 1 125 ? 7.668 9.805 0.397 1 97.62 125 LEU B C 1
ATOM 2157 O O . LEU B 1 125 ? 8.211 8.852 -0.171 1 97.62 125 LEU B O 1
ATOM 2161 N N . TRP B 1 126 ? 8.242 10.484 1.318 1 97.44 126 TRP B N 1
ATOM 2162 C CA . TRP B 1 126 ? 9.578 10.188 1.815 1 97.44 126 TRP B CA 1
ATOM 2163 C C . TRP B 1 126 ? 9.523 9.68 3.252 1 97.44 126 TRP B C 1
ATOM 2165 O O . TRP B 1 126 ? 9 10.352 4.137 1 97.44 126 TRP B O 1
ATOM 2175 N N . PHE B 1 127 ? 10.031 8.469 3.412 1 97.5 127 PHE B N 1
ATOM 2176 C CA . PHE B 1 127 ? 10.172 7.859 4.73 1 97.5 127 PHE B CA 1
ATOM 2177 C C . PHE B 1 127 ? 11.641 7.742 5.121 1 97.5 127 PHE B C 1
ATOM 2179 O O . PHE B 1 127 ? 12.391 6.973 4.516 1 97.5 127 PHE B O 1
ATOM 2186 N N . ASN B 1 128 ? 12.07 8.445 6.145 1 96.19 128 ASN B N 1
ATOM 2187 C CA . ASN B 1 128 ? 13.484 8.523 6.477 1 96.19 128 ASN B CA 1
ATOM 2188 C C . ASN B 1 128 ? 13.867 7.5 7.543 1 96.19 128 ASN B C 1
ATOM 2190 O O . ASN B 1 128 ? 15 7.496 8.031 1 96.19 128 ASN B O 1
ATOM 2194 N N . GLY B 1 129 ? 13.086 6.691 7.98 1 96.44 129 GLY B N 1
ATOM 2195 C CA . GLY B 1 129 ? 13.227 5.629 8.961 1 96.44 129 GLY B CA 1
ATOM 2196 C C . GLY B 1 129 ? 11.992 4.75 9.07 1 96.44 129 GLY B C 1
ATOM 2197 O O . GLY B 1 129 ? 11.109 4.809 8.211 1 96.44 129 GLY B O 1
ATOM 2198 N N . PRO B 1 130 ? 12.031 3.854 10.07 1 97.69 130 PRO B N 1
ATOM 2199 C CA . PRO B 1 130 ? 10.844 3.01 10.242 1 97.69 130 PRO B CA 1
ATOM 2200 C C . PRO B 1 130 ? 9.547 3.818 10.32 1 97.69 130 PRO B C 1
ATOM 2202 O O . PRO B 1 130 ? 9.492 4.84 11.008 1 97.69 130 PRO B O 1
ATOM 2205 N N . TYR B 1 131 ? 8.594 3.371 9.562 1 98.38 131 TYR B N 1
ATOM 2206 C CA . TYR B 1 131 ? 7.293 4.016 9.445 1 98.38 131 TYR B CA 1
ATOM 2207 C C . TYR B 1 131 ? 6.168 2.988 9.484 1 98.38 131 TYR B C 1
ATOM 2209 O O . TYR B 1 131 ? 6.277 1.918 8.883 1 98.38 131 TYR B O 1
ATOM 2217 N N . GLN B 1 132 ? 5.094 3.322 10.266 1 98.75 132 GLN B N 1
ATOM 2218 C CA . GLN B 1 132 ? 3.896 2.488 10.312 1 98.75 132 GLN B CA 1
ATOM 2219 C C . GLN B 1 132 ? 2.631 3.342 10.352 1 98.75 132 GLN B C 1
ATOM 2221 O O . GLN B 1 132 ? 2.572 4.34 11.07 1 98.75 132 GLN B O 1
ATOM 2226 N N . GLU B 1 133 ? 1.675 2.92 9.484 1 98.75 133 GLU B N 1
ATOM 2227 C CA . GLU B 1 133 ? 0.389 3.611 9.508 1 98.75 133 GLU B CA 1
ATOM 2228 C C . GLU B 1 133 ? -0.771 2.623 9.445 1 98.75 133 GLU B C 1
ATOM 2230 O O . GLU B 1 133 ? -0.587 1.465 9.062 1 98.75 133 GLU B O 1
ATOM 2235 N N . ARG B 1 134 ? -1.923 3.066 9.875 1 98.5 134 ARG B N 1
ATOM 2236 C CA . ARG B 1 134 ? -3.229 2.492 9.562 1 98.5 134 ARG B CA 1
ATOM 2237 C C . ARG B 1 134 ? -4 3.383 8.602 1 98.5 134 ARG B C 1
ATOM 2239 O O . ARG B 1 134 ? -3.975 4.609 8.719 1 98.5 134 ARG B O 1
ATOM 2246 N N . TYR B 1 135 ? -4.574 2.734 7.609 1 97.69 135 TYR B N 1
ATOM 2247 C CA . TYR B 1 135 ? -5.266 3.584 6.645 1 97.69 135 TYR B CA 1
ATOM 2248 C C . TYR B 1 135 ? -6.586 2.957 6.211 1 97.69 135 TYR B C 1
ATOM 2250 O O . TYR B 1 135 ? -6.785 1.75 6.367 1 97.69 135 TYR B O 1
ATOM 2258 N N . SER B 1 136 ? -7.5 3.791 5.746 1 95.25 136 SER B N 1
ATOM 2259 C CA . SER B 1 136 ? -8.797 3.416 5.195 1 95.25 136 SER B CA 1
ATOM 2260 C C . SER B 1 136 ? -9.156 4.277 3.99 1 95.25 136 SER B C 1
ATOM 2262 O O . SER B 1 136 ? -8.977 5.496 4.016 1 95.25 136 SER B O 1
ATOM 2264 N N . PHE B 1 137 ? -9.562 3.594 2.922 1 92.25 137 PHE B N 1
ATOM 2265 C CA . PHE B 1 137 ? -10.031 4.328 1.753 1 92.25 137 PHE B CA 1
ATOM 2266 C C . PHE B 1 137 ? -11.484 4.758 1.936 1 92.25 137 PHE B C 1
ATOM 2268 O O . PHE B 1 137 ? -12.305 3.996 2.453 1 92.25 137 PHE B O 1
ATOM 2275 N N . ARG B 1 138 ? -11.68 5.953 1.602 1 85.31 138 ARG B N 1
ATOM 2276 C CA . ARG B 1 138 ? -13.031 6.484 1.741 1 85.31 138 ARG B CA 1
ATOM 2277 C C . ARG B 1 138 ? -13.672 6.707 0.377 1 85.31 138 ARG B C 1
ATOM 2279 O O . ARG B 1 138 ? -13.109 7.398 -0.476 1 85.31 138 ARG B O 1
ATOM 2286 N N . ALA B 1 139 ? -14.188 5.621 -0.23 1 65.44 139 ALA B N 1
ATOM 2287 C CA . ALA B 1 139 ? -14.859 5.785 -1.515 1 65.44 139 ALA B CA 1
ATOM 2288 C C . ALA B 1 139 ? -15.922 6.879 -1.438 1 65.44 139 ALA B C 1
ATOM 2290 O O . ALA B 1 139 ? -16.344 7.266 -0.348 1 65.44 139 ALA B O 1
ATOM 2291 N N . TYR B 1 140 ? -16.219 7.402 -2.639 1 50.47 140 TYR B N 1
ATOM 2292 C CA . TYR B 1 140 ? -17.391 8.281 -2.76 1 50.47 140 TYR B CA 1
ATOM 2293 C C . TYR B 1 140 ? -18.609 7.66 -2.094 1 50.47 140 TYR 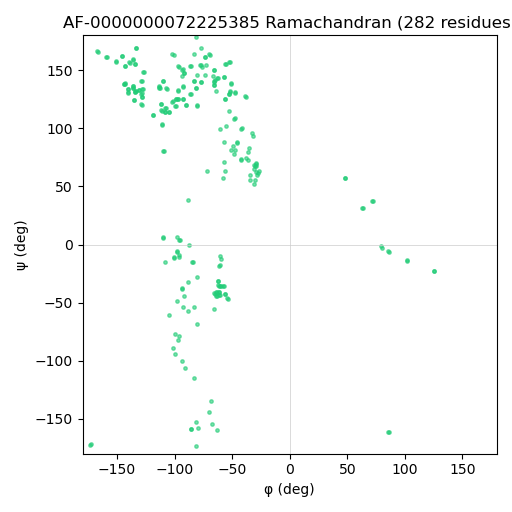B C 1
ATOM 2295 O O . TYR B 1 140 ? -18.922 6.492 -2.334 1 50.47 140 TYR B O 1
ATOM 2303 N N . GLY B 1 141 ? -19.172 8.109 -0.906 1 46.25 141 GLY B N 1
ATOM 2304 C CA . GLY B 1 141 ? -20.438 7.805 -0.258 1 46.25 141 GLY B CA 1
ATOM 2305 C C . GLY B 1 141 ? -20.281 7.312 1.168 1 46.25 141 GLY B C 1
ATOM 2306 O O . GLY B 1 141 ? -21.266 6.973 1.829 1 46.25 141 GLY B O 1
ATOM 2307 N N . ASP B 1 142 ? -19.188 6.84 1.384 1 45.28 142 ASP B N 1
ATOM 2308 C CA . ASP B 1 142 ? -19.078 6.359 2.758 1 45.28 142 ASP B CA 1
ATOM 2309 C C . ASP B 1 142 ? -19.281 7.5 3.754 1 45.28 142 ASP B C 1
ATOM 2311 O O . ASP B 1 142 ? -19.172 7.301 4.965 1 45.28 142 ASP B O 1
ATOM 2315 N N . ASP B 1 143 ? -19.328 8.695 3.428 1 34.16 143 ASP B N 1
ATOM 2316 C CA . ASP B 1 143 ? -19.891 9.586 4.445 1 34.16 143 ASP B CA 1
ATOM 2317 C C . ASP B 1 143 ? -21.312 9.18 4.82 1 34.16 143 ASP B C 1
ATOM 2319 O O . ASP B 1 143 ? -22.094 8.766 3.955 1 34.16 143 ASP B O 1
#

pLDDT: mean 74.94, std 32.42, range [15.62, 98.94]

Radius of gyration: 40.41 Å; Cα contacts (8 Å, |Δi|>4): 492; chains: 2; bounding box: 78×137×95 Å